Protein AF-K1SDL2-F1 (afdb_monomer)

Sequence (264 aa):
SAGLPLGISFYTFQILSYQIDVYRGEVSREYSFLKFATYVIMFPKLISGPITRYGDISDSLTERTFTVRGLEDGMKLFILGLAAKVLLADRVGILWHEVQVTGFESISTPLAWLAAIAYSMEIYFDFWGYSLMAMGLGRMMGIELPANFRRPYMARSVRDFYRRWHMTLGQWFCRYVYIPLGGSRQGELRTIFNLLVVWMLTAFWHGAGWNFFCWGGLLWICIVLERQLGRLKFVHKMKVLPHIYLWLVIPMSWMCFAITDLSQ

Radius of gyration: 20.11 Å; Cα contacts (8 Å, |Δi|>4): 318; chains: 1; bounding box: 50×47×54 Å

Mean predicted aligned error: 5.05 Å

pLDDT: mean 90.92, std 8.91, range [40.0, 98.31]

Secondary structure (DSSP, 8-state):
--PPPTTHHHHHHHHHHHHHHHHTTSSPPP--HHHHHHHHT-TTTTTTS----HHHHHHHHHS----HHHHHHHHHHHHHHHHIIIIIIHHHHHHHHHHHHH-GGGS-HHHHHHHHHHHHHHHHHHHHHHHHHHHHHHHHTT--PPPS-S-GGG-SSHHHHHHHSSHHHHHHHIIIIITTTTTTSS-HHHHHHHHHHHHHHHHHHH-SSHHHHHHHHHHHHHHHHHHHHHTSTTGGG-SSHHHHHHHHHHHHHHHHHH---TT-

Structure (mmCIF, N/CA/C/O backbone):
data_AF-K1SDL2-F1
#
_entry.id   AF-K1SDL2-F1
#
loop_
_atom_site.group_PDB
_atom_site.id
_atom_site.type_symbol
_atom_site.label_atom_id
_atom_site.label_alt_id
_atom_site.label_comp_id
_atom_site.label_asym_id
_atom_site.label_entity_id
_atom_site.label_seq_id
_atom_site.pdbx_PDB_ins_code
_atom_site.Cartn_x
_atom_site.Cartn_y
_atom_site.Cartn_z
_atom_site.occupancy
_atom_site.B_iso_or_equiv
_atom_site.auth_seq_id
_atom_site.auth_comp_id
_atom_site.auth_asym_id
_atom_site.auth_atom_id
_atom_site.pdbx_PDB_model_num
ATOM 1 N N . SER A 1 1 ? 21.313 -12.790 14.221 1.00 40.00 1 SER A N 1
ATOM 2 C CA . SER A 1 1 ? 20.561 -11.554 14.516 1.00 40.00 1 SER A CA 1
ATOM 3 C C . SER A 1 1 ? 19.174 -11.955 14.985 1.00 40.00 1 SER A C 1
ATOM 5 O O . SER A 1 1 ? 18.553 -12.784 14.332 1.00 40.00 1 SER A O 1
ATOM 7 N N . ALA A 1 2 ? 18.710 -11.465 16.138 1.00 48.06 2 ALA A N 1
ATOM 8 C CA . ALA A 1 2 ? 17.325 -11.686 16.553 1.00 48.06 2 ALA A CA 1
ATOM 9 C C . ALA A 1 2 ? 16.417 -11.038 15.496 1.00 48.06 2 ALA A C 1
ATOM 11 O O . ALA A 1 2 ? 16.490 -9.828 15.288 1.00 48.06 2 ALA A O 1
ATOM 12 N N . GLY A 1 3 ? 15.671 -11.854 14.750 1.00 59.97 3 GLY A N 1
ATOM 13 C CA . GLY A 1 3 ? 14.769 -11.365 13.712 1.00 59.97 3 GLY A CA 1
ATOM 14 C C . GLY A 1 3 ? 13.742 -10.418 14.323 1.00 59.97 3 GLY A C 1
ATOM 15 O O . GLY A 1 3 ? 13.233 -10.674 15.415 1.00 59.97 3 GLY A O 1
ATOM 16 N N . LEU A 1 4 ? 13.457 -9.308 13.643 1.00 71.19 4 LEU A N 1
ATOM 17 C CA . LEU A 1 4 ? 12.362 -8.433 14.050 1.00 71.19 4 LEU A CA 1
ATOM 18 C C . LEU A 1 4 ? 11.041 -9.226 14.039 1.00 71.19 4 LEU A C 1
ATOM 20 O O . LEU A 1 4 ? 10.876 -10.104 13.186 1.00 71.19 4 LEU A O 1
ATOM 24 N N . PRO A 1 5 ? 10.092 -8.930 14.948 1.00 72.62 5 PRO A N 1
ATOM 25 C CA . PRO A 1 5 ? 8.809 -9.615 14.977 1.00 72.62 5 PRO A CA 1
ATOM 26 C C . PRO A 1 5 ? 8.102 -9.503 13.628 1.00 72.62 5 PRO A C 1
ATOM 28 O O . PRO A 1 5 ? 7.990 -8.417 13.050 1.00 72.62 5 PRO A O 1
ATOM 31 N N . LEU A 1 6 ? 7.604 -10.633 13.136 1.00 73.19 6 LEU A N 1
ATOM 32 C CA . LEU A 1 6 ? 6.813 -10.682 11.916 1.00 73.19 6 LEU A CA 1
ATOM 33 C C . LEU A 1 6 ? 5.633 -9.696 12.027 1.00 73.19 6 LEU A C 1
ATOM 35 O O . LEU A 1 6 ? 4.924 -9.678 13.032 1.00 73.19 6 LEU A O 1
ATOM 39 N N . GLY A 1 7 ? 5.435 -8.854 11.012 1.00 77.88 7 GLY A N 1
ATOM 40 C CA . GLY A 1 7 ? 4.359 -7.856 11.011 1.00 77.88 7 GLY A CA 1
ATOM 41 C C . GLY A 1 7 ? 4.654 -6.553 11.771 1.00 77.88 7 GLY A C 1
ATOM 42 O O . GLY A 1 7 ? 3.775 -5.691 11.805 1.00 77.88 7 GLY A O 1
ATOM 43 N N . ILE A 1 8 ? 5.871 -6.346 12.311 1.00 84.69 8 ILE A N 1
ATOM 44 C CA . ILE A 1 8 ? 6.253 -5.108 13.037 1.00 84.69 8 ILE A CA 1
ATOM 45 C C . ILE A 1 8 ? 5.921 -3.826 12.309 1.00 84.69 8 ILE A C 1
ATOM 47 O O . ILE A 1 8 ? 5.398 -2.868 12.879 1.00 84.69 8 ILE A O 1
ATOM 51 N N . SER A 1 9 ? 6.151 -3.858 11.015 1.00 85.25 9 SER A N 1
ATOM 52 C CA . SER A 1 9 ? 5.838 -2.789 10.101 1.00 85.25 9 SER A CA 1
ATOM 53 C C . SER A 1 9 ? 4.338 -2.426 10.107 1.00 85.25 9 SER A C 1
ATOM 55 O O . SER A 1 9 ? 3.969 -1.265 10.301 1.00 85.25 9 SER A O 1
ATOM 57 N N . PHE A 1 10 ? 3.452 -3.421 9.998 1.00 86.06 10 PHE A N 1
ATOM 58 C CA . PHE A 1 10 ? 2.007 -3.214 9.887 1.00 86.06 10 PHE A CA 1
ATOM 59 C C . PHE A 1 10 ? 1.367 -2.785 11.204 1.00 86.06 10 PHE A C 1
ATOM 61 O O . PHE A 1 10 ? 0.543 -1.865 11.216 1.00 86.06 10 PHE A O 1
ATOM 68 N N . TYR A 1 11 ? 1.733 -3.417 12.322 1.00 88.19 11 TYR A N 1
ATOM 69 C CA . TYR A 1 11 ? 1.156 -3.032 13.607 1.00 88.19 11 TYR A CA 1
ATOM 70 C C . TYR A 1 11 ? 1.678 -1.675 14.100 1.00 88.19 11 TYR A C 1
ATOM 72 O O . TYR A 1 11 ? 0.946 -0.960 14.782 1.00 88.19 11 TYR A O 1
ATOM 80 N N . THR A 1 12 ? 2.878 -1.248 13.683 1.00 92.19 12 THR A N 1
ATOM 81 C CA . THR A 1 12 ? 3.381 0.109 13.967 1.00 92.19 12 THR A CA 1
ATOM 82 C C . THR A 1 12 ? 2.472 1.175 13.353 1.00 92.19 12 THR A C 1
ATOM 84 O O . THR A 1 12 ? 2.081 2.116 14.044 1.00 92.19 12 THR A O 1
ATOM 87 N N . PHE A 1 13 ? 2.035 1.007 12.099 1.00 93.31 13 PHE A N 1
ATOM 88 C CA . PHE A 1 13 ? 1.066 1.923 11.486 1.00 93.31 13 PHE A CA 1
ATOM 89 C C . PHE A 1 13 ? -0.279 1.956 12.216 1.00 93.31 13 PHE A C 1
ATOM 91 O O . PHE A 1 13 ? -0.894 3.021 12.332 1.00 93.31 13 PHE A O 1
ATOM 98 N N . GLN A 1 14 ? -0.743 0.813 12.720 1.00 93.00 14 GLN A N 1
ATOM 99 C CA . GLN A 1 14 ? -2.001 0.709 13.463 1.00 93.00 14 GLN A CA 1
ATOM 100 C C . GLN A 1 14 ? -1.929 1.398 14.829 1.00 93.00 14 GLN A C 1
ATOM 102 O O . GLN A 1 14 ? -2.879 2.071 15.226 1.00 93.00 14 GLN A O 1
ATOM 107 N N . ILE A 1 15 ? -0.798 1.267 15.525 1.00 94.31 15 ILE A N 1
ATOM 108 C CA . ILE A 1 15 ? -0.557 1.934 16.807 1.00 94.31 15 ILE A CA 1
ATOM 109 C C . ILE A 1 15 ? -0.414 3.444 16.593 1.00 94.31 15 ILE A C 1
ATOM 111 O O . ILE A 1 15 ? -1.068 4.220 17.284 1.00 94.31 15 ILE A O 1
ATOM 115 N N . LEU A 1 16 ? 0.381 3.877 15.607 1.00 95.56 16 LEU A N 1
ATOM 116 C CA . LEU A 1 16 ? 0.548 5.299 15.291 1.00 95.56 16 LEU A CA 1
ATOM 117 C C . LEU A 1 16 ? -0.773 5.953 14.877 1.00 95.56 16 LEU A C 1
ATOM 119 O O . LEU A 1 16 ? -1.098 7.025 15.381 1.00 95.56 16 LEU A O 1
ATOM 123 N N . SER A 1 17 ? -1.544 5.307 13.996 1.00 95.00 17 SER A N 1
ATOM 124 C CA . SER A 1 17 ? -2.862 5.817 13.589 1.00 95.00 17 SER A CA 1
ATOM 125 C C . SER A 1 17 ? -3.797 5.970 14.782 1.00 95.00 17 SER A C 1
ATOM 127 O O . SER A 1 17 ? -4.356 7.046 14.954 1.00 95.00 17 SER A O 1
ATOM 129 N N . TYR A 1 18 ? -3.894 4.960 15.651 1.00 95.94 18 TYR A N 1
ATOM 130 C CA . TYR A 1 18 ? -4.702 5.045 16.867 1.00 95.94 18 TYR A CA 1
ATOM 131 C C . TYR A 1 18 ? -4.276 6.210 17.773 1.00 95.94 18 TYR A C 1
ATOM 133 O O . TYR A 1 18 ? -5.116 7.016 18.164 1.00 95.94 18 TYR A O 1
ATOM 141 N N . GLN A 1 19 ? -2.977 6.353 18.057 1.00 96.31 19 GLN A N 1
ATOM 142 C CA . GLN A 1 19 ? -2.478 7.433 18.917 1.00 96.31 19 GLN A CA 1
ATOM 143 C C . GLN A 1 19 ? -2.770 8.820 18.331 1.00 96.31 19 GLN A C 1
ATOM 145 O O . GLN A 1 19 ? -3.165 9.729 19.062 1.00 96.31 19 GLN A O 1
ATOM 150 N N . ILE A 1 20 ? -2.601 8.986 17.015 1.00 96.62 20 ILE A N 1
ATOM 151 C CA . ILE A 1 20 ? -2.885 10.251 16.330 1.00 96.62 20 ILE A CA 1
ATOM 152 C C . ILE A 1 20 ? -4.393 10.533 16.304 1.00 96.62 20 ILE A C 1
ATOM 154 O O . ILE A 1 20 ? -4.792 11.668 16.561 1.00 96.62 20 ILE A O 1
ATOM 158 N N . ASP A 1 21 ? -5.226 9.531 16.018 1.00 96.62 21 ASP A N 1
ATOM 159 C CA . ASP A 1 21 ? -6.685 9.681 15.956 1.00 96.62 21 ASP A CA 1
ATOM 160 C C . ASP A 1 21 ? -7.264 10.035 17.339 1.00 96.62 21 ASP A C 1
ATOM 162 O O . ASP A 1 21 ? -8.112 10.923 17.438 1.00 96.62 21 ASP A O 1
ATOM 166 N N . VAL A 1 22 ? -6.751 9.424 18.418 1.00 96.56 22 VAL A N 1
ATOM 167 C CA . VAL A 1 22 ? -7.107 9.779 19.805 1.00 96.56 22 VAL A CA 1
ATOM 168 C C . VAL A 1 22 ? -6.651 11.197 20.145 1.00 96.56 22 VAL A C 1
ATOM 170 O O . VAL A 1 22 ? -7.430 11.974 20.694 1.00 96.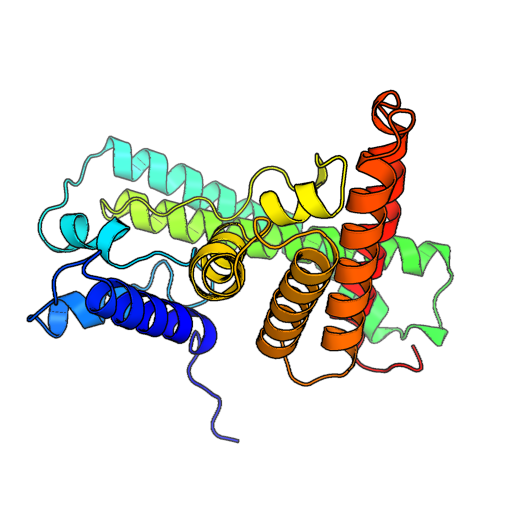56 22 VAL A O 1
ATOM 173 N N . TYR A 1 23 ? -5.420 11.575 19.782 1.00 96.56 23 TYR A N 1
ATOM 174 C CA . TYR A 1 23 ? -4.911 12.936 19.996 1.00 96.56 23 TYR A CA 1
ATOM 175 C C . TYR A 1 23 ? -5.752 13.999 19.268 1.00 96.56 23 TYR A C 1
ATOM 177 O O . TYR A 1 23 ? -5.970 15.086 19.797 1.00 96.56 23 TYR A O 1
ATOM 185 N N . ARG A 1 24 ? -6.255 13.684 18.068 1.00 96.12 24 ARG A N 1
ATOM 186 C CA . ARG A 1 24 ? -7.135 14.564 17.281 1.00 96.12 24 ARG A CA 1
ATOM 187 C C . ARG A 1 24 ? -8.598 14.547 17.733 1.00 96.12 24 ARG A C 1
ATOM 189 O O . ARG A 1 24 ? -9.387 15.318 17.194 1.00 96.12 24 ARG A O 1
ATOM 196 N N . GLY A 1 25 ? -8.968 13.682 18.680 1.00 94.50 25 GLY A N 1
ATOM 197 C CA . GLY A 1 25 ? -10.353 13.506 19.122 1.00 94.50 25 GLY A CA 1
ATOM 198 C C . GLY A 1 25 ? -11.266 12.854 18.078 1.00 94.50 25 GLY A C 1
ATOM 199 O O . GLY A 1 25 ? -12.483 12.953 18.188 1.00 94.50 25 GLY A O 1
ATOM 200 N N . GLU A 1 26 ? -10.703 12.199 17.059 1.00 94.12 26 GLU A N 1
ATOM 201 C CA . GLU A 1 26 ? -11.472 11.496 16.022 1.00 94.12 26 GLU A CA 1
ATOM 202 C C . GLU A 1 26 ? -11.994 10.141 16.515 1.00 94.12 26 GLU A C 1
ATOM 204 O O . GLU A 1 26 ? -12.974 9.618 15.989 1.00 94.12 26 GLU A O 1
ATOM 209 N N . VAL A 1 27 ? -11.320 9.569 17.513 1.00 93.50 27 VAL A N 1
ATOM 210 C CA . VAL A 1 27 ? -11.627 8.276 18.122 1.00 93.50 27 VAL A CA 1
ATOM 211 C C . VAL A 1 27 ? -11.486 8.409 19.636 1.00 93.50 27 VAL A C 1
ATOM 213 O O . VAL A 1 27 ? -10.532 9.012 20.131 1.00 93.50 27 VAL A O 1
ATOM 216 N N . SER A 1 28 ? -12.427 7.843 20.391 1.00 92.62 28 SER A N 1
ATOM 217 C CA . SER A 1 28 ? -12.336 7.795 21.852 1.00 92.62 28 SER A CA 1
ATOM 218 C C . SER A 1 28 ? -11.237 6.835 22.308 1.00 92.62 28 SER A C 1
ATOM 220 O O . SER A 1 28 ? -11.003 5.793 21.697 1.00 92.62 28 SER A O 1
ATOM 222 N N . ARG A 1 29 ? -10.574 7.164 23.420 1.00 93.62 29 ARG A N 1
ATOM 223 C CA . ARG A 1 29 ? -9.567 6.290 24.027 1.00 93.62 29 ARG A CA 1
ATOM 224 C C . ARG A 1 29 ? -10.188 4.942 24.412 1.00 93.62 29 ARG A C 1
ATOM 226 O O . ARG A 1 29 ? -11.149 4.900 25.174 1.00 93.62 29 ARG A O 1
ATOM 233 N N . GLU A 1 30 ? -9.576 3.854 23.958 1.00 94.31 30 GLU A N 1
ATOM 234 C CA . GLU A 1 30 ? -9.848 2.504 24.442 1.00 94.31 30 GLU A CA 1
ATOM 235 C C . GLU A 1 30 ? -9.175 2.282 25.804 1.00 94.31 30 GLU A C 1
ATOM 237 O O . GLU A 1 30 ? -7.980 2.545 25.984 1.00 94.31 30 GLU A O 1
ATOM 242 N N . TYR A 1 31 ? -9.953 1.789 26.766 1.00 92.31 31 TYR A N 1
ATOM 243 C CA . TYR A 1 31 ? -9.491 1.506 28.128 1.00 92.31 31 TYR A CA 1
ATOM 244 C C . TYR A 1 31 ? -9.187 0.018 28.336 1.00 92.31 31 TYR A C 1
ATOM 246 O O . TYR A 1 31 ? -8.409 -0.334 29.223 1.00 92.31 31 TYR A O 1
ATOM 254 N N . SER A 1 32 ? -9.759 -0.864 27.512 1.00 94.12 32 SER A N 1
ATOM 255 C CA . SER A 1 32 ? -9.489 -2.296 27.551 1.00 94.12 32 SER A CA 1
ATOM 256 C C . SER A 1 32 ? -8.218 -2.637 26.779 1.00 94.12 32 SER A C 1
ATOM 258 O O . SER A 1 32 ? -8.189 -2.628 25.546 1.00 94.12 32 SER A O 1
ATOM 260 N N . PHE A 1 33 ? -7.178 -3.040 27.514 1.00 93.00 33 PHE A N 1
ATOM 261 C CA . PHE A 1 33 ? -5.960 -3.580 26.909 1.00 93.00 33 PHE A CA 1
ATOM 262 C C . PHE A 1 33 ? -6.262 -4.764 25.984 1.00 93.00 33 PHE A C 1
ATOM 264 O O . PHE A 1 33 ? -5.675 -4.859 24.913 1.00 93.00 33 PHE A O 1
ATOM 271 N N . LEU A 1 34 ? -7.207 -5.637 26.351 1.00 93.25 34 LEU A N 1
ATOM 272 C CA . LEU A 1 34 ? -7.549 -6.812 25.550 1.00 93.25 34 LEU A CA 1
ATOM 273 C C . LEU A 1 34 ? -8.173 -6.430 24.201 1.00 93.25 34 LEU A C 1
ATOM 275 O O . LEU A 1 34 ? -7.798 -7.008 23.181 1.00 93.25 34 LEU A O 1
ATOM 279 N N . LYS A 1 35 ? -9.086 -5.449 24.167 1.00 91.88 35 LYS A N 1
ATOM 280 C CA . LYS A 1 35 ? -9.667 -4.962 22.903 1.00 91.88 35 LYS A CA 1
ATOM 281 C C . LYS A 1 35 ? -8.602 -4.320 22.022 1.00 91.88 35 LYS A C 1
ATOM 283 O O . LYS A 1 35 ? -8.508 -4.643 20.838 1.00 91.88 35 LYS A O 1
ATOM 288 N N . PHE A 1 36 ? -7.758 -3.477 22.615 1.00 92.94 36 PHE A N 1
ATOM 289 C CA . PHE A 1 36 ? -6.660 -2.841 21.898 1.00 92.94 36 PHE A CA 1
ATOM 290 C C . PHE A 1 36 ? -5.658 -3.869 21.353 1.00 92.94 36 PHE A C 1
ATOM 292 O O . PHE A 1 36 ? -5.328 -3.838 20.171 1.00 92.94 36 PHE A O 1
ATOM 299 N N . ALA A 1 37 ? -5.231 -4.831 22.173 1.00 92.38 37 ALA A N 1
ATOM 300 C CA . ALA A 1 37 ? -4.364 -5.918 21.739 1.00 92.38 37 ALA A CA 1
ATOM 301 C C . ALA A 1 37 ? -5.023 -6.706 20.600 1.00 92.38 37 ALA A C 1
ATOM 303 O O . ALA A 1 37 ? -4.407 -6.871 19.554 1.00 92.38 37 ALA A O 1
ATOM 304 N N . THR A 1 38 ? -6.296 -7.091 20.737 1.00 91.88 38 THR A N 1
ATOM 305 C CA . THR A 1 38 ? -7.041 -7.800 19.682 1.00 91.88 38 THR A CA 1
ATOM 306 C C . THR A 1 38 ? -7.035 -7.025 18.366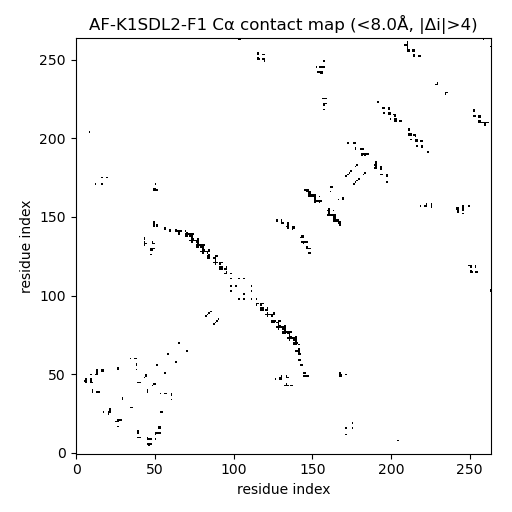 1.00 91.88 38 THR A C 1
ATOM 308 O O . THR A 1 38 ? -6.793 -7.620 17.322 1.00 91.88 38 THR A O 1
ATOM 311 N N . TYR A 1 39 ? -7.232 -5.704 18.399 1.00 91.88 39 TYR A N 1
ATOM 312 C CA . TYR A 1 39 ? -7.124 -4.851 17.214 1.00 91.88 39 TYR A CA 1
ATOM 313 C C . TYR A 1 39 ? -5.735 -4.917 16.563 1.00 91.88 39 TYR A C 1
ATOM 315 O O . TYR A 1 39 ? -5.650 -5.093 15.344 1.00 91.88 39 TYR A O 1
ATOM 323 N N . VAL A 1 40 ? -4.673 -4.769 17.362 1.00 90.69 40 VAL A N 1
ATOM 324 C CA . VAL A 1 40 ? -3.280 -4.696 16.895 1.00 90.69 40 VAL A CA 1
ATOM 325 C C . VAL A 1 40 ? -2.801 -6.044 16.350 1.00 90.69 40 VAL A C 1
ATOM 327 O O . VAL A 1 40 ? -2.194 -6.093 15.280 1.00 90.69 40 VAL A O 1
ATOM 330 N N . ILE A 1 41 ? -3.097 -7.138 17.058 1.00 89.44 41 ILE A N 1
ATOM 331 C CA . ILE A 1 41 ? -2.599 -8.488 16.752 1.00 89.44 41 ILE A CA 1
ATOM 332 C C . ILE A 1 41 ? -3.625 -9.396 16.062 1.00 89.44 41 ILE A C 1
ATOM 334 O O . ILE A 1 41 ? -3.485 -10.617 16.064 1.00 89.44 41 ILE A O 1
ATOM 338 N N . MET A 1 42 ? -4.658 -8.818 15.446 1.00 89.12 42 MET A N 1
ATOM 339 C CA . MET A 1 42 ? -5.693 -9.563 14.727 1.00 89.12 42 MET A CA 1
ATOM 340 C C . MET A 1 42 ? -5.081 -10.422 13.605 1.00 89.12 42 MET A C 1
ATOM 342 O O . MET A 1 42 ? -4.676 -9.900 12.561 1.00 89.12 42 MET A O 1
ATOM 346 N N . PHE A 1 43 ? -5.048 -11.746 13.807 1.00 87.12 43 PHE A N 1
ATOM 347 C CA . PHE A 1 43 ? -4.312 -12.680 12.946 1.00 87.12 43 PHE A CA 1
ATOM 348 C C . PHE A 1 43 ? -4.665 -12.604 11.447 1.00 87.12 43 PHE A C 1
ATOM 350 O O . PHE A 1 43 ? -3.727 -12.696 10.655 1.00 87.12 43 PHE A O 1
ATOM 357 N N . PRO A 1 44 ? -5.927 -12.350 11.011 1.00 85.25 44 PRO A N 1
ATOM 358 C CA . PRO A 1 44 ? -6.237 -12.182 9.594 1.00 85.25 44 PRO A CA 1
ATOM 359 C C . PRO A 1 44 ? -5.408 -11.099 8.903 1.00 85.25 44 PRO A C 1
ATOM 361 O O . PRO A 1 44 ? -5.156 -11.211 7.709 1.00 85.25 44 PRO A O 1
ATOM 364 N N . LYS A 1 45 ? -4.986 -10.050 9.629 1.00 84.38 45 LYS A N 1
ATOM 365 C CA . LYS A 1 45 ? -4.273 -8.901 9.049 1.00 84.38 45 LYS A CA 1
ATOM 366 C C . LYS A 1 45 ? -2.842 -8.690 9.541 1.00 84.38 45 LYS A C 1
ATOM 368 O O . LYS A 1 45 ? -2.164 -7.819 9.005 1.00 84.38 45 LYS A O 1
ATOM 373 N N . LEU A 1 46 ? -2.382 -9.456 10.530 1.00 80.50 46 LEU A N 1
ATOM 374 C CA . LEU A 1 46 ? -1.138 -9.183 11.259 1.00 80.50 46 LEU A CA 1
ATOM 375 C C . LEU A 1 46 ? 0.109 -9.119 10.358 1.00 80.50 46 LEU A C 1
ATOM 377 O O . LEU A 1 46 ? 0.955 -8.251 10.545 1.00 80.50 46 LEU A O 1
ATOM 381 N N . ILE A 1 47 ? 0.225 -10.036 9.396 1.00 75.75 47 ILE A N 1
ATOM 382 C CA . ILE A 1 47 ? 1.461 -10.216 8.618 1.00 75.75 47 ILE A CA 1
ATOM 383 C C . ILE A 1 47 ? 1.480 -9.306 7.389 1.00 75.75 47 ILE A C 1
ATOM 385 O O . ILE A 1 4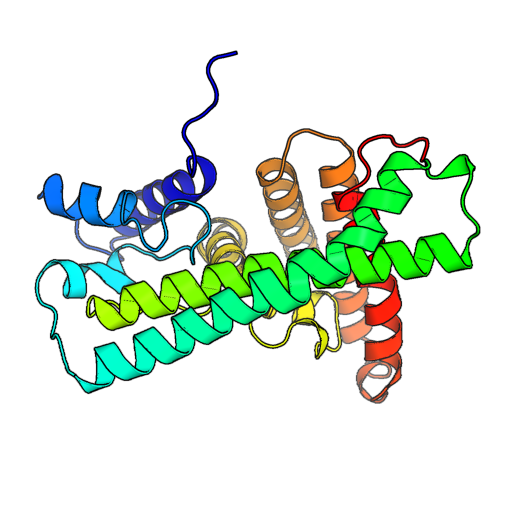7 ? 2.468 -8.622 7.127 1.00 75.75 47 ILE A O 1
ATOM 389 N N . SER A 1 48 ? 0.400 -9.324 6.606 1.00 73.62 48 SER A N 1
ATOM 390 C CA . SER A 1 48 ? 0.315 -8.628 5.311 1.00 73.62 48 SER A CA 1
ATOM 391 C C . SER A 1 48 ? -1.128 -8.297 4.920 1.00 73.62 48 SER A C 1
ATOM 393 O O . SER A 1 48 ? -1.477 -8.275 3.741 1.00 73.62 48 SER A O 1
ATOM 395 N N . GLY A 1 49 ? -2.007 -8.086 5.903 1.00 83.25 49 GLY A N 1
ATOM 396 C CA . GLY A 1 49 ? -3.385 -7.699 5.618 1.00 83.25 49 GLY A CA 1
ATOM 397 C C . GLY A 1 49 ? -3.563 -6.195 5.406 1.00 83.25 49 GLY A C 1
ATOM 398 O O . GLY A 1 49 ? -2.621 -5.409 5.539 1.00 83.25 49 GLY A O 1
ATOM 399 N N . PRO A 1 50 ? -4.798 -5.770 5.100 1.00 89.00 50 PRO A N 1
ATOM 400 C CA . PRO A 1 50 ? -5.132 -4.359 4.965 1.00 89.00 50 PRO A CA 1
ATOM 401 C C . PRO A 1 50 ? -4.828 -3.575 6.253 1.00 89.00 50 PRO A C 1
ATOM 403 O O . PRO A 1 50 ? -5.173 -4.006 7.355 1.00 89.00 50 PRO A O 1
ATOM 406 N N . ILE A 1 51 ? -4.216 -2.396 6.112 1.00 92.00 51 ILE A N 1
ATOM 407 C CA . ILE A 1 51 ? -3.982 -1.475 7.234 1.00 92.00 51 ILE A CA 1
ATOM 408 C C . ILE A 1 51 ? -5.312 -0.805 7.574 1.00 92.00 51 ILE A C 1
ATOM 410 O O . ILE A 1 51 ? -5.845 -0.006 6.809 1.00 92.00 51 ILE A O 1
ATOM 414 N N . THR A 1 52 ? -5.855 -1.139 8.731 1.00 92.06 52 THR A N 1
ATOM 415 C CA . THR A 1 52 ? -7.148 -0.637 9.206 1.00 92.06 52 THR A CA 1
ATOM 416 C C . THR A 1 52 ? -6.956 0.357 10.337 1.00 92.06 52 THR A C 1
ATOM 418 O O . THR A 1 52 ? -6.016 0.187 11.113 1.00 92.06 52 THR A O 1
ATOM 421 N N . ARG A 1 53 ? -7.870 1.315 10.495 1.00 92.62 53 ARG A N 1
ATOM 422 C CA . ARG A 1 53 ? -7.886 2.195 11.670 1.00 92.62 53 ARG A CA 1
ATOM 423 C C . ARG A 1 53 ? -8.704 1.577 12.795 1.00 92.62 53 ARG A C 1
ATOM 425 O O . ARG A 1 53 ? -9.556 0.724 12.551 1.00 92.62 53 ARG A O 1
ATOM 432 N N . TYR A 1 54 ? -8.468 2.043 14.018 1.00 92.81 54 TYR A N 1
ATOM 433 C CA . TYR A 1 54 ? -9.189 1.552 15.189 1.00 92.81 54 TYR A CA 1
ATOM 434 C C . TYR A 1 54 ? -10.691 1.817 15.084 1.00 92.81 54 TYR A C 1
ATOM 436 O O . TYR A 1 54 ? -11.476 0.888 15.227 1.00 92.81 54 TYR A O 1
ATOM 444 N N . GLY A 1 55 ? -11.080 3.049 14.741 1.00 88.88 55 GLY A N 1
ATOM 445 C CA . GLY A 1 55 ? -12.491 3.431 14.624 1.00 88.88 55 GLY A CA 1
ATOM 446 C C . GLY A 1 55 ? -13.264 2.701 13.520 1.00 88.88 55 GLY A C 1
ATOM 447 O O . GLY A 1 55 ? -14.483 2.690 13.555 1.00 88.88 55 GLY A O 1
ATOM 448 N N . ASP A 1 56 ? -12.578 2.066 12.561 1.00 89.19 56 ASP A N 1
ATOM 449 C CA . ASP A 1 56 ? -13.239 1.271 11.518 1.00 89.19 56 ASP A CA 1
ATOM 450 C C . ASP A 1 56 ? -13.582 -0.157 12.006 1.00 89.19 56 ASP A C 1
ATOM 452 O O . ASP A 1 56 ? -14.377 -0.843 11.372 1.00 89.19 56 ASP A O 1
ATOM 456 N N . ILE A 1 57 ? -12.967 -0.634 13.102 1.00 90.31 57 ILE A N 1
ATOM 457 C CA . ILE A 1 57 ? -13.121 -2.014 13.610 1.00 90.31 57 ILE A CA 1
ATOM 458 C C . ILE A 1 57 ? -13.622 -2.061 15.065 1.00 90.31 57 ILE A C 1
ATOM 460 O O . ILE A 1 57 ? -14.122 -3.098 15.498 1.00 90.31 57 ILE A O 1
ATOM 464 N N . SER A 1 58 ? -13.503 -0.975 15.835 1.00 90.69 58 SER A N 1
ATOM 465 C CA . SER A 1 58 ? -13.804 -0.930 17.278 1.00 90.69 58 SER A CA 1
ATOM 466 C C . SER A 1 58 ? -15.179 -1.490 17.631 1.00 90.69 58 SER A C 1
ATOM 468 O O . SER A 1 58 ? -15.319 -2.229 18.611 1.00 90.69 58 SER A O 1
ATOM 470 N N . ASP A 1 59 ? -16.170 -1.196 16.795 1.00 88.81 59 ASP A N 1
ATOM 471 C CA . ASP A 1 59 ? -17.544 -1.642 16.995 1.00 88.81 59 ASP A CA 1
ATOM 472 C C . ASP A 1 59 ? -17.629 -3.161 16.825 1.00 88.81 59 ASP A C 1
ATOM 474 O O . ASP A 1 59 ? -18.104 -3.847 17.726 1.00 88.81 59 ASP A O 1
ATOM 478 N N . SER A 1 60 ? -17.019 -3.711 15.766 1.00 89.38 60 SER A N 1
ATOM 479 C CA . SER A 1 60 ? -16.943 -5.160 15.514 1.00 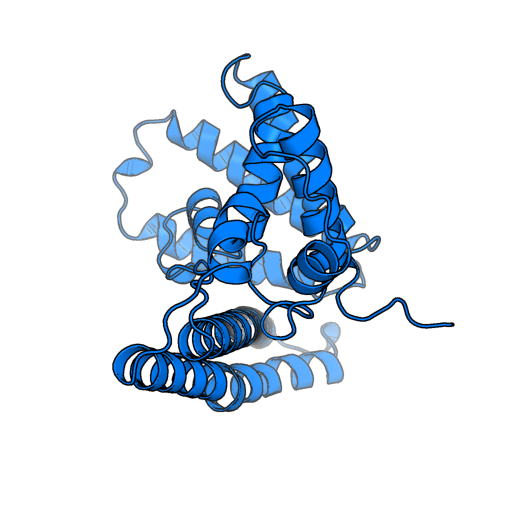89.38 60 SER A CA 1
ATOM 480 C C . SER A 1 60 ? -16.134 -5.936 16.566 1.00 89.38 60 SER A C 1
ATOM 482 O O . SER A 1 60 ? -16.290 -7.153 16.705 1.00 89.38 60 SER A O 1
ATOM 484 N N . LEU A 1 61 ? -15.258 -5.269 17.326 1.00 88.06 61 LEU A N 1
ATOM 485 C CA . LEU A 1 61 ? -14.562 -5.890 18.464 1.00 88.06 61 LEU A CA 1
ATOM 486 C C . LEU A 1 61 ? -15.463 -6.033 19.689 1.00 88.06 61 LEU A C 1
ATOM 488 O O . LEU A 1 61 ? -15.203 -6.897 20.527 1.00 88.06 61 LEU A O 1
ATOM 492 N N . THR A 1 62 ? -16.495 -5.196 19.799 1.00 87.12 62 THR A N 1
ATOM 493 C CA . THR A 1 62 ? -17.440 -5.212 20.918 1.00 87.12 62 THR A CA 1
ATOM 494 C C . THR A 1 62 ? -18.670 -6.040 20.568 1.00 87.12 62 THR A C 1
ATOM 496 O O . THR A 1 62 ? -18.983 -6.995 21.274 1.00 87.12 62 THR A O 1
ATOM 499 N N . GLU A 1 63 ? -19.311 -5.730 19.445 1.00 87.75 63 GLU A N 1
ATOM 500 C CA . GLU A 1 63 ? -20.507 -6.401 18.953 1.00 87.75 63 GLU A CA 1
ATOM 501 C C . GLU A 1 63 ? -20.308 -6.783 17.487 1.00 87.75 63 GLU A C 1
ATOM 503 O O . GLU A 1 63 ? -20.057 -5.942 16.626 1.00 87.75 63 GLU A O 1
ATOM 508 N N . ARG A 1 64 ? -20.422 -8.078 17.182 1.00 88.62 64 ARG A N 1
ATOM 509 C CA . ARG A 1 64 ? -20.344 -8.578 15.807 1.00 88.62 64 ARG A CA 1
ATOM 510 C C . ARG A 1 64 ? -21.378 -9.651 15.556 1.00 88.62 64 ARG A C 1
ATOM 512 O O . ARG A 1 64 ? -21.708 -10.438 16.441 1.00 88.62 64 ARG A O 1
ATOM 519 N N . THR A 1 65 ? -21.860 -9.687 14.322 1.00 88.56 65 THR A N 1
ATOM 520 C CA . THR A 1 65 ? -22.839 -10.672 13.878 1.00 88.56 65 THR A CA 1
ATOM 521 C C . THR A 1 65 ? -22.154 -11.727 13.026 1.00 88.56 65 THR A C 1
ATOM 523 O O . THR A 1 65 ? -21.418 -11.432 12.085 1.00 88.56 65 THR A O 1
ATOM 526 N N . PHE A 1 66 ? -22.408 -12.986 13.365 1.00 92.19 66 PHE A N 1
ATOM 527 C CA . PHE A 1 66 ? -21.976 -14.122 12.569 1.00 92.19 66 PHE A CA 1
ATOM 528 C C . PHE A 1 66 ? -23.164 -14.597 11.747 1.00 92.19 66 PHE A C 1
ATOM 530 O O . PHE A 1 66 ? -24.214 -14.929 12.292 1.00 92.19 66 PHE A O 1
ATOM 537 N N . THR A 1 67 ? -23.009 -14.606 10.426 1.00 94.31 67 THR A N 1
ATOM 538 C CA . THR A 1 67 ? -24.063 -15.045 9.509 1.00 94.31 67 THR A CA 1
ATOM 539 C C . THR A 1 67 ? -23.529 -16.133 8.591 1.00 94.31 67 THR A C 1
ATOM 541 O O . THR A 1 67 ? -22.373 -16.086 8.170 1.00 94.31 67 THR A O 1
ATOM 544 N N . VAL A 1 68 ? -24.383 -17.096 8.235 1.00 95.88 68 VAL A N 1
ATOM 545 C CA . VAL A 1 68 ? -24.040 -18.157 7.268 1.00 95.88 68 VAL A CA 1
ATOM 546 C C . VAL A 1 68 ? -23.605 -17.549 5.932 1.00 95.88 68 VAL A C 1
ATOM 548 O O . VAL A 1 68 ? -22.632 -17.994 5.332 1.00 95.88 68 VAL A O 1
ATOM 551 N N . ARG A 1 69 ? -24.261 -16.461 5.512 1.00 95.31 69 ARG A N 1
ATOM 552 C CA . ARG A 1 69 ? -23.883 -15.710 4.311 1.00 95.31 69 ARG A CA 1
ATOM 553 C C . ARG A 1 69 ? -22.490 -15.085 4.424 1.00 95.31 69 ARG A C 1
ATOM 555 O O . ARG A 1 69 ? -21.722 -15.146 3.473 1.00 95.31 69 ARG A O 1
ATOM 562 N N . GLY A 1 70 ? -22.143 -14.515 5.581 1.00 95.44 70 GLY A N 1
ATOM 563 C CA . GLY A 1 70 ? -20.799 -13.992 5.843 1.00 95.44 70 GLY A CA 1
ATOM 564 C C . GLY A 1 70 ? -19.724 -15.079 5.789 1.00 95.44 70 GLY A C 1
ATOM 565 O O . GLY A 1 70 ? -18.657 -14.851 5.219 1.00 95.44 70 GLY A O 1
ATOM 566 N N . LEU A 1 71 ? -20.029 -16.275 6.301 1.00 96.88 71 LEU A N 1
ATOM 567 C CA . LEU A 1 71 ? -19.154 -17.442 6.186 1.00 96.88 71 LEU A CA 1
ATOM 568 C C . LEU A 1 71 ? -18.960 -17.852 4.716 1.00 96.88 71 LEU A C 1
ATOM 570 O O . LEU A 1 71 ? -17.826 -17.996 4.269 1.00 96.88 71 LEU A O 1
ATOM 574 N N . GLU A 1 72 ? -20.045 -17.979 3.948 1.00 97.88 72 GLU A N 1
ATOM 575 C CA . GLU A 1 72 ? -20.007 -18.341 2.525 1.00 97.88 72 GLU A CA 1
ATOM 576 C C . GLU A 1 72 ? -19.216 -17.327 1.682 1.00 97.88 72 GLU A C 1
ATOM 578 O O . GLU A 1 72 ? -18.308 -17.703 0.935 1.00 97.88 72 GLU A O 1
ATOM 583 N N . ASP A 1 73 ? -19.520 -16.035 1.824 1.00 97.00 73 ASP A N 1
ATOM 584 C CA . ASP A 1 73 ? -18.825 -14.961 1.110 1.00 97.00 73 ASP A CA 1
ATOM 585 C C . ASP A 1 73 ? -17.340 -14.901 1.506 1.00 97.00 73 ASP A C 1
ATOM 587 O O . ASP A 1 73 ? -16.466 -14.709 0.655 1.00 97.00 73 ASP A O 1
ATOM 591 N N . GLY A 1 74 ? -17.040 -15.117 2.789 1.00 97.44 74 GLY A N 1
ATOM 592 C CA . GLY A 1 74 ? -15.676 -15.172 3.298 1.00 97.44 74 GLY A CA 1
ATOM 593 C C . GLY A 1 74 ? -14.874 -16.351 2.742 1.00 97.44 74 GLY A C 1
ATOM 594 O O . GLY A 1 74 ? -13.734 -16.161 2.315 1.00 97.44 74 GLY A O 1
ATOM 595 N N . MET A 1 75 ? -15.475 -17.542 2.654 1.00 98.06 75 MET A N 1
ATOM 596 C CA . MET A 1 75 ? -14.849 -18.714 2.030 1.00 98.06 75 MET A CA 1
ATOM 597 C C . MET A 1 75 ? -14.550 -18.479 0.547 1.00 98.06 75 MET A C 1
ATOM 599 O O . MET A 1 75 ? -13.453 -18.801 0.093 1.00 98.06 75 MET A O 1
ATOM 603 N N . LYS A 1 76 ? -15.477 -17.870 -0.208 1.00 98.19 76 LYS A N 1
ATOM 604 C CA . LYS A 1 76 ? -15.253 -17.528 -1.626 1.00 98.19 76 LYS A CA 1
ATOM 605 C C . LYS A 1 76 ? -14.045 -16.607 -1.799 1.00 98.19 76 LYS A C 1
ATOM 607 O O . LYS A 1 76 ? -13.199 -16.865 -2.655 1.00 98.19 76 LYS A O 1
ATOM 612 N N . LEU A 1 77 ? -13.947 -15.556 -0.980 1.00 97.25 77 LEU A N 1
ATOM 613 C CA . LEU A 1 77 ? -12.807 -14.633 -1.000 1.00 97.25 77 LEU A CA 1
ATOM 614 C C . LEU A 1 77 ? -11.500 -15.336 -0.630 1.00 97.25 77 LEU A C 1
ATOM 616 O O . LEU A 1 77 ? -10.487 -15.126 -1.295 1.00 97.25 77 LEU A O 1
ATOM 620 N N . PHE A 1 78 ? -11.532 -16.190 0.394 1.00 97.88 78 PHE A N 1
ATOM 621 C CA . PHE A 1 78 ? -10.360 -16.939 0.829 1.00 97.88 78 PHE A CA 1
ATOM 622 C C . PHE A 1 78 ? -9.855 -17.891 -0.259 1.00 97.88 78 PHE A C 1
ATOM 624 O O . PHE A 1 78 ? -8.676 -17.852 -0.599 1.00 97.88 78 PHE A O 1
ATOM 631 N N . ILE A 1 79 ? -10.746 -18.686 -0.859 1.00 98.31 79 ILE A N 1
ATOM 632 C CA . ILE A 1 79 ? -10.409 -19.612 -1.949 1.00 98.31 79 ILE A CA 1
ATOM 633 C C . ILE A 1 79 ? -9.860 -18.850 -3.158 1.00 98.31 79 ILE A C 1
ATOM 635 O O . ILE A 1 79 ? -8.857 -19.265 -3.732 1.00 98.31 79 ILE A O 1
ATOM 639 N N . LEU A 1 80 ? -10.470 -17.718 -3.526 1.00 98.06 80 LEU A N 1
ATOM 640 C CA . LEU A 1 80 ? -9.970 -16.883 -4.618 1.00 98.06 80 LEU A CA 1
ATOM 641 C C . LEU A 1 80 ? -8.562 -16.348 -4.324 1.00 98.06 80 LEU A C 1
ATOM 643 O O . LEU A 1 80 ? -7.703 -16.375 -5.203 1.00 98.06 80 LEU A O 1
ATOM 647 N N . GLY A 1 81 ? -8.322 -15.877 -3.098 1.00 97.25 81 GLY A N 1
ATOM 648 C CA . GLY A 1 81 ? -7.010 -15.393 -2.677 1.00 97.25 81 GLY A CA 1
ATOM 649 C C . GLY A 1 81 ? -5.949 -16.492 -2.685 1.00 97.25 81 GLY A C 1
ATOM 650 O O . GLY A 1 81 ? -4.854 -16.289 -3.209 1.00 97.25 81 GLY A O 1
ATOM 651 N N . LEU A 1 82 ? -6.302 -17.677 -2.185 1.00 97.81 82 LEU A N 1
ATOM 652 C CA . LEU A 1 82 ? -5.438 -18.853 -2.195 1.00 97.81 82 LEU A CA 1
ATOM 653 C C . LEU A 1 82 ? -5.112 -19.301 -3.626 1.00 97.81 82 LEU A C 1
ATOM 655 O O . LEU A 1 82 ? -3.956 -19.580 -3.934 1.00 97.81 82 LEU A O 1
ATOM 659 N N . ALA A 1 83 ? -6.105 -19.317 -4.518 1.00 98.19 83 ALA A N 1
ATOM 660 C CA . ALA A 1 83 ? -5.906 -19.635 -5.928 1.00 98.19 83 ALA A CA 1
ATOM 661 C C . ALA A 1 83 ? -4.997 -18.607 -6.621 1.00 98.19 83 ALA A C 1
ATOM 663 O O . ALA A 1 83 ? -4.094 -18.997 -7.357 1.00 98.19 83 ALA A O 1
ATOM 664 N N . ALA A 1 84 ? -5.179 -17.307 -6.359 1.00 97.38 84 ALA A N 1
ATOM 665 C CA . ALA A 1 84 ? -4.302 -16.266 -6.895 1.00 97.38 84 ALA A CA 1
ATOM 666 C C . ALA A 1 84 ? -2.848 -16.449 -6.431 1.00 97.38 84 ALA A C 1
ATOM 668 O O . ALA A 1 84 ? -1.933 -16.349 -7.244 1.00 97.38 84 ALA A O 1
ATOM 669 N N . LYS A 1 85 ? -2.636 -16.789 -5.157 1.00 96.19 85 LYS A N 1
ATOM 670 C CA . LYS A 1 85 ? -1.304 -17.071 -4.614 1.00 96.19 85 LYS A CA 1
ATOM 671 C C . LYS A 1 85 ? -0.676 -18.319 -5.254 1.00 96.19 85 LYS A C 1
ATOM 673 O O . LYS A 1 85 ? 0.365 -18.225 -5.892 1.00 96.19 85 LYS A O 1
ATOM 678 N N . VAL A 1 86 ? -1.333 -19.471 -5.137 1.00 97.44 86 VAL A N 1
ATOM 679 C CA . VAL A 1 86 ? -0.732 -20.777 -5.469 1.00 97.44 86 VAL A CA 1
ATOM 680 C C . VAL A 1 86 ? -0.728 -21.069 -6.972 1.00 97.44 86 VAL A C 1
ATOM 682 O O . VAL A 1 86 ? 0.209 -21.675 -7.492 1.00 97.44 86 VAL A O 1
ATOM 685 N N . LEU A 1 87 ? -1.786 -20.681 -7.691 1.00 97.56 87 LEU A N 1
ATOM 686 C CA . LEU A 1 87 ? -1.923 -21.011 -9.114 1.00 97.56 87 LEU A CA 1
ATOM 687 C C . LEU A 1 87 ? -1.337 -19.936 -10.028 1.00 97.56 87 LEU A C 1
ATOM 689 O O . LEU A 1 87 ? -0.900 -20.273 -11.125 1.00 97.56 87 LEU A O 1
ATOM 693 N N . LEU A 1 88 ? -1.341 -18.666 -9.606 1.00 97.00 88 LEU A N 1
ATOM 694 C CA . LEU A 1 88 ? -0.839 -17.560 -10.425 1.00 97.00 88 LEU A CA 1
ATOM 695 C C . LEU A 1 88 ? 0.513 -17.062 -9.922 1.00 97.00 88 LEU A C 1
ATOM 697 O O . LEU A 1 88 ? 1.487 -17.166 -10.662 1.00 97.00 88 LEU A O 1
ATOM 701 N N . ALA A 1 89 ? 0.593 -16.557 -8.687 1.00 97.12 89 ALA A N 1
ATOM 702 C CA . ALA A 1 89 ? 1.814 -15.927 -8.186 1.00 97.12 89 ALA A CA 1
ATOM 703 C C . ALA A 1 89 ? 2.993 -16.908 -8.171 1.00 97.12 89 ALA A C 1
ATOM 705 O O . ALA A 1 89 ? 3.987 -16.665 -8.848 1.00 97.12 89 ALA A O 1
ATOM 706 N N . ASP A 1 90 ? 2.834 -18.061 -7.516 1.00 96.62 90 ASP A N 1
ATOM 707 C CA . ASP A 1 90 ? 3.909 -19.052 -7.380 1.00 96.62 90 ASP A CA 1
ATOM 708 C C . ASP A 1 90 ? 4.346 -19.637 -8.730 1.00 96.62 90 ASP A C 1
ATOM 710 O O . ASP A 1 90 ? 5.487 -20.056 -8.884 1.00 96.62 90 ASP A O 1
ATOM 714 N N . ARG A 1 91 ? 3.453 -19.675 -9.728 1.00 96.50 91 ARG A N 1
ATOM 715 C CA . ARG A 1 91 ? 3.775 -20.198 -11.065 1.00 96.50 91 ARG A CA 1
ATOM 716 C C . ARG A 1 91 ? 4.487 -19.176 -11.928 1.00 96.50 91 ARG A C 1
ATOM 718 O O . ARG A 1 91 ? 5.445 -19.530 -12.608 1.00 96.50 91 ARG A O 1
ATOM 725 N N . VAL A 1 92 ? 4.036 -17.927 -11.899 1.00 94.62 92 VAL A N 1
ATOM 726 C CA . VAL A 1 92 ? 4.680 -16.842 -12.644 1.00 94.62 92 VAL A CA 1
ATOM 727 C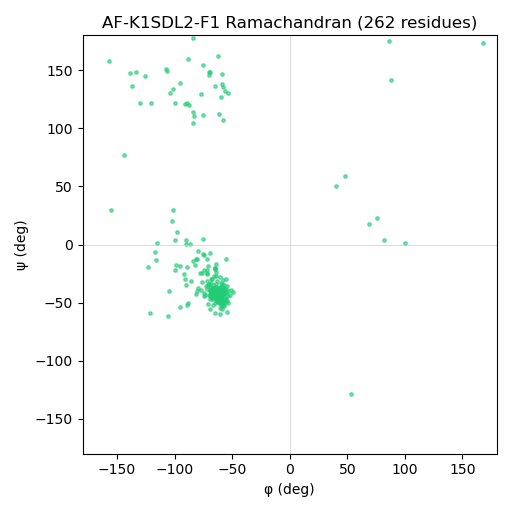 C . VAL A 1 92 ? 6.038 -16.489 -12.025 1.00 94.62 92 VAL A C 1
ATOM 729 O O . VAL A 1 92 ? 6.979 -16.207 -12.766 1.00 94.62 92 VAL A O 1
ATOM 732 N N . GLY A 1 93 ? 6.168 -16.587 -10.699 1.00 94.56 93 GLY A N 1
ATOM 733 C CA . GLY A 1 93 ? 7.412 -16.315 -9.978 1.00 94.56 93 GLY A CA 1
ATOM 734 C C . GLY A 1 93 ? 8.561 -17.272 -10.297 1.00 94.56 93 GLY A C 1
ATOM 735 O O . GLY A 1 93 ? 9.719 -16.890 -10.158 1.00 94.56 93 GLY A O 1
ATOM 736 N N . ILE A 1 94 ? 8.285 -18.477 -10.820 1.00 96.06 94 ILE A N 1
ATOM 737 C CA . ILE A 1 94 ? 9.340 -19.420 -11.238 1.00 96.06 94 ILE A CA 1
ATOM 738 C C . ILE A 1 94 ? 10.290 -18.759 -12.242 1.00 96.06 94 ILE A C 1
ATOM 740 O O . ILE A 1 94 ? 11.503 -18.806 -12.053 1.00 96.06 94 ILE A O 1
ATOM 744 N N . LEU A 1 95 ? 9.747 -18.078 -13.258 1.00 94.31 95 LEU A N 1
ATOM 745 C CA . LEU A 1 95 ? 10.568 -17.408 -14.268 1.00 94.31 95 LEU A CA 1
ATOM 746 C C . LEU A 1 95 ? 11.436 -16.303 -13.653 1.00 94.31 95 LEU A C 1
ATOM 748 O O . LEU A 1 95 ? 12.600 -16.151 -14.019 1.00 94.31 95 LEU A O 1
ATOM 752 N N . TRP A 1 96 ? 10.874 -15.525 -12.728 1.00 94.38 96 TRP A N 1
ATOM 753 C CA . TRP A 1 96 ? 11.620 -14.475 -12.043 1.00 94.38 96 TRP A CA 1
ATOM 754 C C . TRP A 1 96 ? 12.785 -15.063 -11.234 1.00 94.38 96 TRP A C 1
ATOM 756 O O . TRP A 1 96 ? 13.923 -14.615 -11.382 1.00 94.38 96 TRP A O 1
ATOM 766 N N . HIS A 1 97 ? 12.535 -16.115 -10.454 1.00 93.00 97 HIS A N 1
ATOM 767 C CA . HIS A 1 97 ? 13.567 -16.772 -9.655 1.00 93.00 97 HIS A CA 1
ATOM 768 C C . HIS A 1 97 ? 14.664 -17.427 -10.504 1.00 93.00 97 HIS A C 1
ATOM 770 O O . HIS A 1 97 ? 15.842 -17.309 -10.168 1.00 93.00 97 HIS A O 1
ATOM 776 N N . GLU A 1 98 ? 14.317 -18.075 -11.618 1.00 93.19 98 GLU A N 1
ATOM 777 C CA . GLU A 1 98 ? 15.303 -18.662 -12.538 1.00 93.19 98 GLU A CA 1
ATOM 778 C C . GLU A 1 98 ? 16.241 -17.600 -13.128 1.00 93.19 98 GLU A C 1
ATOM 780 O O . GLU A 1 98 ? 17.455 -17.809 -13.215 1.00 93.19 98 GLU A O 1
ATOM 785 N N . VAL A 1 99 ? 15.701 -16.432 -13.482 1.00 92.00 99 VAL A N 1
ATOM 786 C CA . VAL A 1 99 ? 16.493 -15.304 -13.986 1.00 92.00 99 VAL A CA 1
ATOM 787 C C . VAL A 1 99 ? 17.413 -14.737 -12.904 1.00 92.00 99 VAL A C 1
ATOM 789 O O . VAL A 1 99 ? 18.583 -14.478 -13.187 1.00 92.00 99 VAL A O 1
ATOM 792 N N . GLN A 1 100 ? 16.939 -14.619 -11.658 1.00 88.75 100 GLN A N 1
ATOM 793 C CA . GLN A 1 100 ? 17.785 -14.197 -10.535 1.00 88.75 100 GLN A CA 1
ATOM 794 C C . GLN A 1 100 ? 18.954 -15.164 -10.288 1.00 88.75 100 GLN A C 1
ATOM 796 O O . GLN A 1 100 ? 20.059 -14.714 -9.996 1.00 88.75 100 GLN A O 1
ATOM 801 N N . VAL A 1 101 ? 18.731 -16.476 -10.427 1.00 89.19 101 VAL A N 1
ATOM 802 C CA . VAL A 1 101 ? 19.784 -17.497 -10.268 1.00 89.19 101 VAL A CA 1
ATOM 803 C C . VAL A 1 101 ? 20.778 -17.478 -11.433 1.00 89.19 101 VAL A C 1
ATOM 805 O O . VAL A 1 101 ? 21.975 -17.647 -11.216 1.00 89.19 101 VAL A O 1
ATOM 808 N N . THR A 1 102 ? 20.299 -17.260 -12.660 1.00 88.69 102 THR A N 1
ATOM 809 C CA . THR A 1 102 ? 21.146 -17.202 -13.868 1.00 88.69 102 THR A CA 1
ATOM 810 C C . THR A 1 102 ? 22.051 -15.963 -13.876 1.00 88.69 102 THR A C 1
ATOM 812 O O . THR A 1 102 ? 23.155 -16.000 -14.418 1.00 88.69 102 THR A O 1
ATOM 815 N N . GLY A 1 103 ? 21.598 -14.876 -13.245 1.00 85.62 103 GLY A N 1
ATOM 816 C CA . GLY A 1 103 ? 22.295 -13.595 -13.191 1.00 85.62 103 GLY A CA 1
ATOM 817 C C . GLY A 1 103 ? 21.948 -12.689 -14.375 1.00 85.62 103 GLY A C 1
ATOM 818 O O . GLY A 1 103 ? 21.819 -13.134 -15.517 1.00 85.62 103 GLY A O 1
ATOM 819 N N . PHE A 1 104 ? 21.815 -11.389 -14.104 1.00 85.19 104 PHE A N 1
ATOM 820 C CA . PHE A 1 104 ? 21.334 -10.405 -15.081 1.00 85.19 104 PHE A CA 1
ATOM 821 C C . PHE A 1 104 ? 22.332 -10.091 -16.211 1.00 85.19 104 PHE A C 1
ATOM 823 O O . PHE A 1 104 ? 21.924 -9.631 -17.272 1.00 85.19 104 PHE A O 1
ATOM 830 N N . GLU A 1 105 ? 23.622 -10.393 -16.040 1.00 83.62 105 GLU A N 1
ATOM 831 C CA . GLU A 1 105 ? 24.635 -10.207 -17.095 1.00 83.62 105 GLU A CA 1
ATOM 832 C C . GLU A 1 105 ? 24.542 -11.264 -18.208 1.00 83.62 105 GLU A C 1
ATOM 834 O O . GLU A 1 105 ? 24.987 -11.035 -19.332 1.00 83.62 105 GLU A O 1
ATOM 839 N N . SER A 1 106 ? 23.941 -12.420 -17.909 1.00 85.94 106 SER A N 1
ATOM 840 C CA . SER A 1 106 ? 23.895 -13.582 -18.808 1.00 85.94 106 SER A CA 1
ATOM 841 C C . SER A 1 106 ? 22.574 -13.711 -19.574 1.00 85.94 106 SER A C 1
ATOM 843 O O . SER A 1 106 ? 22.370 -14.690 -20.295 1.00 85.94 106 SER A O 1
ATOM 845 N N . ILE A 1 107 ? 21.656 -12.751 -19.426 1.00 90.44 107 ILE A N 1
ATOM 846 C CA . ILE A 1 107 ? 20.328 -12.794 -20.050 1.00 90.44 107 ILE A CA 1
ATOM 847 C C . ILE A 1 107 ? 20.211 -11.816 -21.218 1.00 90.44 107 ILE A C 1
ATOM 849 O O . ILE A 1 107 ? 20.795 -10.737 -21.245 1.00 90.44 107 ILE A O 1
ATOM 853 N N . SER A 1 108 ? 19.390 -12.181 -22.200 1.00 93.81 108 SER A N 1
ATOM 854 C CA . SER A 1 108 ? 19.050 -11.284 -23.305 1.00 93.81 108 SER A CA 1
ATOM 855 C C . SER A 1 108 ? 18.047 -10.206 -22.871 1.00 93.81 108 SER A C 1
ATOM 857 O O . SER A 1 108 ? 17.221 -10.427 -21.984 1.00 93.81 108 SER A O 1
ATOM 859 N N . THR A 1 109 ? 18.041 -9.054 -23.549 1.00 92.44 109 THR A N 1
ATOM 860 C CA . THR A 1 109 ? 17.083 -7.965 -23.276 1.00 92.44 109 THR A CA 1
ATOM 861 C C . THR A 1 109 ? 15.608 -8.404 -23.346 1.00 92.44 109 THR A C 1
ATOM 863 O O . THR A 1 109 ? 14.839 -7.998 -22.474 1.00 92.44 109 THR A O 1
ATOM 866 N N . PRO A 1 110 ? 15.166 -9.244 -24.311 1.00 95.12 110 PRO A N 1
ATOM 867 C CA . PRO A 1 110 ? 13.794 -9.758 -24.312 1.00 95.12 110 PRO A CA 1
ATOM 868 C C . PRO A 1 110 ? 13.466 -10.619 -23.086 1.00 95.12 110 PRO A C 1
ATOM 870 O O . PRO A 1 110 ? 12.374 -10.496 -22.531 1.00 95.12 110 PRO A O 1
ATOM 873 N N . LEU A 1 111 ? 14.411 -11.455 -22.636 1.00 94.38 111 LEU A N 1
ATOM 874 C CA . LEU A 1 111 ? 14.236 -12.277 -21.438 1.00 94.38 111 LEU A CA 1
ATOM 875 C C . LEU A 1 111 ? 14.157 -11.409 -20.175 1.00 94.38 111 LEU A C 1
ATOM 877 O O . LEU A 1 111 ? 13.302 -11.657 -19.330 1.00 94.38 111 LEU A O 1
ATOM 881 N N . ALA A 1 112 ? 14.966 -10.349 -20.085 1.00 93.38 112 ALA A N 1
ATOM 882 C CA . ALA A 1 112 ? 14.915 -9.390 -18.981 1.00 93.38 112 ALA A CA 1
ATOM 883 C C . ALA A 1 112 ? 13.540 -8.706 -18.864 1.00 93.38 112 ALA A C 1
ATOM 885 O O . ALA A 1 112 ? 12.969 -8.631 -17.777 1.00 93.38 112 ALA A O 1
ATOM 886 N N . TRP A 1 113 ? 12.953 -8.270 -19.985 1.00 95.44 113 TRP A N 1
ATOM 887 C CA . TRP A 1 113 ? 11.599 -7.701 -19.984 1.00 95.44 113 TRP A CA 1
ATOM 888 C C . TRP A 1 113 ? 10.529 -8.720 -19.593 1.00 95.44 113 TRP A C 1
ATOM 890 O O . TRP A 1 113 ? 9.604 -8.381 -18.852 1.00 95.44 113 TRP A O 1
ATOM 900 N N . LEU A 1 114 ? 10.650 -9.964 -20.060 1.00 95.38 114 LEU A N 1
ATOM 901 C CA . LEU A 1 114 ? 9.726 -11.027 -19.676 1.00 95.38 114 LEU A CA 1
ATOM 902 C C . LEU A 1 114 ? 9.810 -11.318 -18.169 1.00 95.38 114 LEU A C 1
ATOM 904 O O . LEU A 1 114 ? 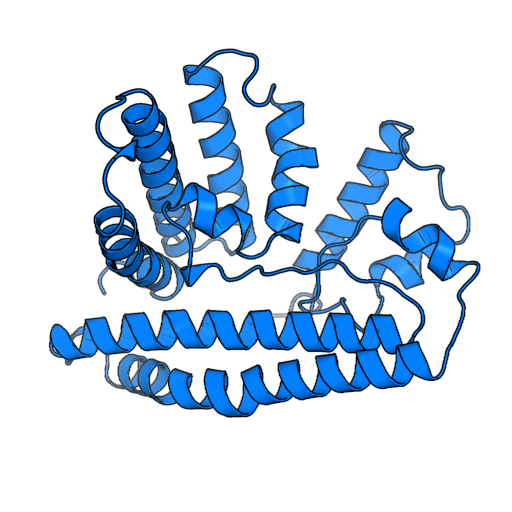8.772 -11.439 -17.519 1.00 95.38 114 LEU A O 1
ATOM 908 N N . ALA A 1 115 ? 11.020 -11.340 -17.604 1.00 94.69 115 ALA A N 1
ATOM 909 C CA . ALA A 1 115 ? 11.258 -11.489 -16.171 1.00 94.69 115 ALA A CA 1
ATOM 910 C C . ALA A 1 115 ? 10.667 -10.321 -15.366 1.00 94.69 115 ALA A C 1
ATOM 912 O O . ALA A 1 115 ? 10.000 -10.541 -14.357 1.00 94.69 115 ALA A O 1
ATOM 913 N N . ALA A 1 116 ? 10.829 -9.083 -15.846 1.00 95.44 116 ALA A N 1
ATOM 914 C CA . ALA A 1 116 ? 10.259 -7.901 -15.204 1.00 95.44 116 ALA A CA 1
ATOM 915 C C . ALA A 1 116 ? 8.723 -7.938 -15.165 1.00 95.44 116 ALA A C 1
ATOM 917 O O . ALA A 1 116 ? 8.105 -7.579 -14.159 1.00 95.44 116 ALA A O 1
ATOM 918 N N . ILE A 1 117 ? 8.091 -8.399 -16.249 1.00 95.75 117 ILE A N 1
ATOM 919 C CA . ILE A 1 117 ? 6.639 -8.612 -16.302 1.00 95.75 117 ILE A CA 1
ATOM 920 C C . ILE A 1 117 ? 6.229 -9.753 -15.365 1.00 95.75 117 ILE A C 1
ATOM 922 O O . ILE A 1 117 ? 5.234 -9.611 -14.653 1.00 95.75 117 ILE A O 1
ATOM 926 N N . ALA A 1 118 ? 6.987 -10.852 -15.334 1.00 96.31 118 ALA A N 1
ATOM 927 C CA . ALA A 1 118 ? 6.720 -11.977 -14.446 1.00 96.31 118 ALA A CA 1
ATOM 928 C C . ALA A 1 118 ? 6.746 -11.540 -12.977 1.00 96.31 118 ALA A C 1
ATOM 930 O O . ALA A 1 118 ? 5.747 -11.711 -12.285 1.00 96.31 118 ALA A O 1
ATOM 931 N N . TYR A 1 119 ? 7.801 -10.849 -12.544 1.00 96.38 119 TYR A N 1
ATOM 932 C CA . TYR A 1 119 ? 7.898 -10.313 -11.186 1.00 96.38 119 TYR A CA 1
ATOM 933 C C . TYR A 1 119 ? 6.762 -9.336 -10.851 1.00 96.38 119 TYR A C 1
ATOM 935 O O . TYR A 1 119 ? 6.149 -9.409 -9.790 1.00 96.38 119 TYR A O 1
ATOM 943 N N . SER A 1 120 ? 6.420 -8.448 -11.790 1.00 96.44 120 SER A N 1
ATOM 944 C CA . SER A 1 120 ? 5.305 -7.499 -11.665 1.00 96.44 120 SER A CA 1
ATOM 945 C C . SER A 1 120 ? 3.952 -8.198 -11.429 1.00 96.44 120 SER A C 1
ATOM 947 O O . SER A 1 120 ? 3.107 -7.714 -10.665 1.00 96.44 120 SER A O 1
ATOM 949 N N . MET A 1 121 ? 3.733 -9.352 -12.062 1.00 96.12 121 MET A N 1
ATOM 950 C CA . MET A 1 121 ? 2.531 -10.165 -11.861 1.00 96.12 121 MET A CA 1
ATOM 951 C C . MET A 1 121 ? 2.615 -11.021 -10.596 1.00 96.12 121 MET A C 1
ATOM 953 O O . MET A 1 121 ? 1.624 -11.108 -9.875 1.00 96.12 121 MET A O 1
ATOM 957 N N . GLU A 1 122 ? 3.776 -11.604 -10.300 1.00 97.19 122 GLU A N 1
ATOM 958 C CA . GLU A 1 122 ? 4.042 -12.365 -9.078 1.00 97.19 122 GLU A CA 1
ATOM 959 C C . GLU A 1 122 ? 3.723 -11.521 -7.843 1.00 97.19 122 GLU A C 1
ATOM 961 O O . GLU A 1 122 ? 2.816 -11.869 -7.088 1.00 97.19 122 GLU A O 1
ATOM 966 N N . ILE A 1 123 ? 4.370 -10.357 -7.694 1.00 95.81 123 ILE A N 1
ATOM 967 C CA . ILE A 1 123 ? 4.165 -9.465 -6.545 1.00 95.81 123 ILE A CA 1
ATOM 968 C C . ILE A 1 123 ? 2.704 -9.011 -6.430 1.00 95.81 123 ILE A C 1
ATOM 970 O O . ILE A 1 123 ? 2.175 -8.839 -5.330 1.00 95.81 123 ILE A O 1
ATOM 974 N N . TYR A 1 124 ? 2.016 -8.836 -7.563 1.00 96.81 124 TYR A N 1
ATOM 975 C CA . TYR A 1 124 ? 0.605 -8.476 -7.567 1.00 96.81 124 TYR A CA 1
ATOM 976 C C . TYR A 1 124 ? -0.289 -9.603 -7.072 1.00 96.81 124 TYR A C 1
ATOM 978 O O . TYR A 1 124 ? -1.081 -9.375 -6.158 1.00 96.81 124 TYR A O 1
ATOM 986 N N . PHE A 1 125 ? -0.203 -10.788 -7.677 1.00 97.19 125 PHE A N 1
ATOM 987 C CA . PHE A 1 125 ? -1.067 -11.912 -7.327 1.00 97.19 125 PHE A CA 1
ATOM 988 C C . PHE A 1 125 ? -0.769 -12.447 -5.930 1.00 97.19 125 PHE A C 1
ATOM 990 O O . PHE A 1 125 ? -1.706 -12.832 -5.232 1.00 97.19 125 PHE A O 1
ATOM 997 N N . ASP A 1 126 ? 0.490 -12.392 -5.501 1.00 96.56 126 ASP A N 1
ATOM 998 C CA . ASP A 1 126 ? 0.908 -12.739 -4.150 1.00 96.56 126 ASP A CA 1
ATOM 999 C C . ASP A 1 126 ? 0.223 -11.825 -3.129 1.00 96.56 126 ASP A C 1
ATOM 1001 O O . ASP A 1 126 ? -0.592 -12.261 -2.310 1.00 96.56 126 ASP A O 1
ATOM 1005 N N . PHE A 1 127 ? 0.453 -10.516 -3.245 1.00 95.31 127 PHE A N 1
ATOM 1006 C CA . PHE A 1 127 ? -0.021 -9.572 -2.242 1.00 95.31 127 PHE A CA 1
ATOM 1007 C C . PHE A 1 127 ? -1.542 -9.354 -2.303 1.00 95.31 127 PHE A C 1
ATOM 1009 O O . PHE A 1 127 ? -2.219 -9.215 -1.273 1.00 95.31 127 PHE A O 1
ATOM 1016 N N . TRP A 1 128 ? -2.119 -9.361 -3.505 1.00 96.50 128 TRP A N 1
ATOM 1017 C CA . TRP A 1 128 ? -3.569 -9.351 -3.673 1.00 96.50 128 TRP A CA 1
ATOM 1018 C C . TRP A 1 128 ? -4.204 -10.631 -3.125 1.00 96.50 128 TRP A C 1
ATOM 1020 O O . TRP A 1 128 ? -5.219 -10.536 -2.432 1.00 96.50 128 TRP A O 1
ATOM 1030 N N . GLY A 1 129 ? -3.589 -11.794 -3.357 1.00 96.44 129 GLY A N 1
ATOM 1031 C CA . GLY A 1 129 ? -4.022 -13.082 -2.820 1.00 96.44 129 GLY A CA 1
ATOM 1032 C C . GLY A 1 129 ? -4.059 -13.088 -1.293 1.00 96.44 129 GLY A C 1
ATOM 1033 O O . GLY A 1 129 ? -5.099 -13.398 -0.705 1.00 96.44 129 GLY A O 1
ATOM 1034 N N . TYR A 1 130 ? -2.985 -12.631 -0.640 1.00 95.25 130 TYR A N 1
ATOM 1035 C CA . TYR A 1 130 ? -2.952 -12.449 0.817 1.00 95.25 130 TYR A CA 1
ATOM 1036 C C . TYR A 1 130 ? -4.017 -11.476 1.319 1.00 95.25 130 TYR A C 1
ATOM 1038 O O . TYR A 1 130 ? -4.703 -11.761 2.301 1.00 95.25 130 TYR A O 1
ATOM 1046 N N . SER A 1 131 ? -4.210 -10.354 0.623 1.00 95.25 131 SER A N 1
ATOM 1047 C CA . SER A 1 131 ? -5.242 -9.378 0.988 1.00 95.25 131 SER A CA 1
ATOM 1048 C C . SER A 1 131 ? -6.653 -9.976 0.895 1.00 95.25 131 SER A C 1
ATOM 1050 O O . SER A 1 131 ? -7.482 -9.711 1.763 1.00 95.25 131 SER A O 1
ATOM 1052 N N . LEU A 1 132 ? -6.932 -10.805 -0.117 1.00 96.81 132 LEU A N 1
ATOM 1053 C CA . LEU A 1 132 ? -8.211 -11.505 -0.261 1.00 96.81 132 LEU A CA 1
ATOM 1054 C C . LEU A 1 132 ? -8.423 -12.566 0.821 1.00 96.81 132 LEU A C 1
ATOM 1056 O O . LEU A 1 132 ? -9.514 -12.638 1.382 1.00 96.81 132 LEU A O 1
ATOM 1060 N N . MET A 1 133 ? -7.392 -13.350 1.147 1.00 97.12 133 MET A N 1
ATOM 1061 C CA . MET A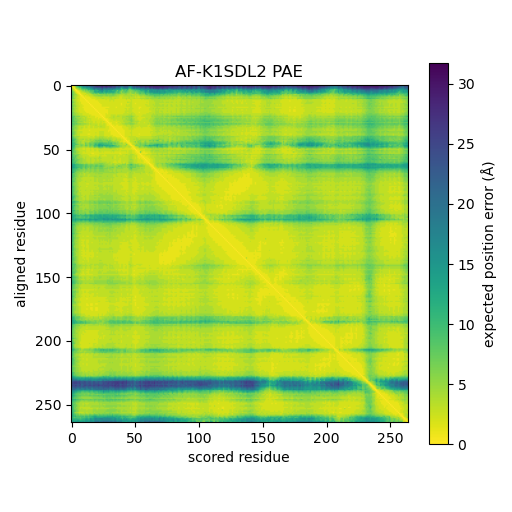 1 133 ? -7.454 -14.320 2.244 1.00 97.12 133 MET A CA 1
ATOM 1062 C C . MET A 1 133 ? -7.724 -13.627 3.584 1.00 97.12 133 MET A C 1
ATOM 1064 O O . MET A 1 133 ? -8.613 -14.051 4.321 1.00 97.12 133 MET A O 1
ATOM 1068 N N . ALA A 1 134 ? -7.038 -12.512 3.857 1.00 95.88 134 ALA A N 1
ATOM 1069 C CA . ALA A 1 134 ? -7.277 -11.680 5.033 1.00 95.88 134 ALA A CA 1
ATOM 1070 C C . ALA A 1 134 ? -8.731 -11.188 5.094 1.00 95.88 134 ALA A C 1
ATOM 1072 O O . ALA A 1 134 ? -9.405 -11.368 6.109 1.00 95.88 134 ALA A O 1
ATOM 1073 N N . MET A 1 135 ? -9.240 -10.611 3.998 1.00 95.81 135 MET A N 1
ATOM 1074 C CA . MET A 1 135 ? -10.632 -10.156 3.898 1.00 95.81 135 MET A CA 1
ATOM 1075 C C . MET A 1 135 ? -11.635 -11.297 4.083 1.00 95.81 135 MET A C 1
ATOM 1077 O O . MET A 1 135 ? -12.642 -11.111 4.764 1.00 95.81 135 MET A O 1
ATOM 1081 N N . GLY A 1 136 ? -11.358 -12.470 3.508 1.00 96.75 136 GLY A N 1
ATOM 1082 C CA . GLY A 1 136 ? -12.182 -13.664 3.655 1.00 96.75 136 GLY A CA 1
ATOM 1083 C C . GLY A 1 136 ? -12.282 -14.109 5.110 1.00 96.75 136 GLY A C 1
ATOM 1084 O O . GLY A 1 136 ? -13.386 -14.259 5.627 1.00 96.75 136 GLY A O 1
ATOM 1085 N N . LEU A 1 137 ? -11.144 -14.221 5.802 1.00 95.88 137 LEU A N 1
ATOM 1086 C CA . LEU A 1 137 ? -11.088 -14.523 7.237 1.00 95.88 137 LEU A CA 1
ATOM 1087 C C . LEU A 1 137 ? -11.824 -13.480 8.078 1.00 95.88 137 LEU A C 1
ATOM 1089 O O . LEU A 1 137 ? -12.637 -13.852 8.921 1.00 95.88 137 LEU A O 1
ATOM 1093 N N . GLY A 1 138 ? -11.607 -12.189 7.809 1.00 94.25 138 GLY A N 1
ATOM 1094 C CA . GLY A 1 138 ? -12.356 -11.114 8.459 1.00 94.25 138 GLY A CA 1
ATOM 1095 C C . GLY A 1 138 ? -13.865 -11.316 8.309 1.00 94.25 138 GLY A C 1
ATOM 1096 O O . GLY A 1 138 ? -14.585 -11.351 9.306 1.00 94.25 138 GLY A O 1
ATOM 1097 N N . ARG A 1 139 ? -14.339 -11.548 7.079 1.00 94.88 139 ARG A N 1
ATOM 1098 C CA . ARG A 1 139 ? -15.764 -11.743 6.776 1.00 94.88 139 ARG A CA 1
ATOM 1099 C C . ARG A 1 139 ? -16.359 -12.948 7.507 1.00 94.88 139 ARG A C 1
ATOM 1101 O O . ARG A 1 139 ? -17.441 -12.822 8.076 1.00 94.88 139 ARG A O 1
ATOM 1108 N N . MET A 1 140 ? -15.640 -14.074 7.550 1.00 95.62 140 MET A N 1
ATOM 1109 C CA . MET A 1 140 ? -16.048 -15.269 8.306 1.00 95.62 140 MET A CA 1
ATOM 1110 C C . MET A 1 140 ? -16.123 -14.997 9.816 1.00 95.62 140 MET A C 1
ATOM 1112 O O . MET A 1 140 ? -16.959 -15.571 10.511 1.00 95.62 140 MET A O 1
ATOM 1116 N N . MET A 1 141 ? -15.282 -14.091 10.319 1.00 93.12 141 MET A N 1
ATOM 1117 C CA . MET A 1 141 ? -15.249 -13.678 11.721 1.00 93.12 141 MET A CA 1
ATOM 1118 C C . MET A 1 141 ? -16.229 -12.545 12.065 1.00 93.12 141 MET A C 1
ATOM 1120 O O . MET A 1 141 ? -16.254 -12.116 13.216 1.00 93.12 141 MET A O 1
ATOM 1124 N N . GLY A 1 142 ? -17.018 -12.048 11.104 1.00 92.56 142 GLY A N 1
ATOM 1125 C CA . GLY A 1 142 ? -17.928 -10.915 11.311 1.00 92.56 142 GLY A CA 1
ATOM 1126 C C . GLY A 1 142 ? -17.234 -9.546 11.355 1.00 92.56 142 GLY A C 1
ATOM 1127 O O . GLY A 1 142 ? -17.773 -8.615 11.945 1.00 92.56 142 GLY A O 1
ATOM 1128 N N . ILE A 1 143 ? -16.039 -9.422 10.764 1.00 92.69 143 ILE A N 1
ATOM 1129 C CA . ILE A 1 143 ? -15.241 -8.188 10.699 1.00 92.69 143 ILE A CA 1
ATOM 1130 C C . ILE A 1 143 ? -15.011 -7.804 9.235 1.00 92.69 143 ILE A C 1
ATOM 1132 O O . ILE A 1 143 ? -14.419 -8.552 8.456 1.00 92.69 143 ILE A O 1
ATOM 1136 N N . GLU A 1 144 ? -15.440 -6.612 8.837 1.00 91.81 144 GLU A N 1
ATOM 1137 C CA . GLU A 1 144 ? -15.221 -6.133 7.472 1.00 91.81 144 GLU A CA 1
ATOM 1138 C C . GLU A 1 144 ? -13.831 -5.505 7.325 1.00 91.81 144 GLU A C 1
ATOM 1140 O O . GLU A 1 144 ? -13.534 -4.463 7.904 1.00 91.81 144 GLU A O 1
ATOM 1145 N N . LEU A 1 145 ? -12.962 -6.133 6.527 1.00 93.81 145 LEU A N 1
ATOM 1146 C CA . LEU A 1 145 ? -11.661 -5.563 6.180 1.00 93.81 145 LEU A CA 1
ATOM 1147 C C . LEU A 1 145 ? -11.722 -4.827 4.837 1.00 93.81 145 LEU A C 1
ATOM 1149 O O . LEU A 1 145 ? -12.319 -5.336 3.882 1.00 93.81 145 LEU A O 1
ATOM 1153 N N . PRO A 1 146 ? -11.074 -3.654 4.719 1.00 94.38 146 PRO A N 1
ATOM 1154 C CA . PRO A 1 146 ? -11.072 -2.890 3.484 1.00 94.38 146 PRO A CA 1
ATOM 1155 C C . PRO A 1 146 ? -10.264 -3.599 2.395 1.00 94.38 146 PRO A C 1
ATOM 1157 O O . PRO A 1 146 ? -9.251 -4.249 2.653 1.00 94.38 146 PRO A O 1
ATOM 1160 N N . ALA A 1 147 ? -10.674 -3.412 1.141 1.00 94.38 147 ALA A N 1
ATOM 1161 C CA . ALA A 1 147 ? -9.898 -3.887 0.006 1.00 94.38 147 ALA A CA 1
ATOM 1162 C C . ALA A 1 147 ? -8.555 -3.151 -0.084 1.00 94.38 147 ALA A C 1
ATOM 1164 O O . ALA A 1 147 ? -8.501 -1.924 0.004 1.00 94.38 147 ALA A O 1
ATOM 1165 N N . ASN A 1 148 ? -7.482 -3.897 -0.338 1.00 95.25 148 ASN A N 1
ATOM 1166 C CA . ASN A 1 148 ? -6.147 -3.328 -0.514 1.00 95.25 148 ASN A CA 1
ATOM 1167 C C . ASN A 1 148 ? -5.794 -3.082 -1.994 1.00 95.25 148 ASN A C 1
ATOM 1169 O O . ASN A 1 148 ? -4.926 -2.271 -2.297 1.00 95.25 148 ASN A O 1
ATOM 1173 N N . PHE A 1 149 ? -6.506 -3.723 -2.929 1.00 96.69 149 PHE A N 1
ATOM 1174 C CA . PHE A 1 149 ? -6.277 -3.577 -4.368 1.00 96.69 149 PHE A CA 1
ATOM 1175 C C . PHE A 1 149 ? -7.568 -3.358 -5.154 1.00 96.69 149 PHE A C 1
ATOM 1177 O O . PHE A 1 149 ? -8.619 -3.904 -4.814 1.00 96.69 149 PHE A O 1
ATOM 1184 N N . ARG A 1 150 ? -7.482 -2.600 -6.253 1.00 95.94 150 ARG A N 1
ATOM 1185 C CA . ARG A 1 150 ? -8.600 -2.378 -7.182 1.00 95.94 150 ARG A CA 1
ATOM 1186 C C . ARG A 1 150 ? -8.141 -2.293 -8.637 1.00 95.94 150 ARG A C 1
ATOM 1188 O O . ARG A 1 150 ? -8.109 -1.214 -9.226 1.00 95.94 150 ARG A O 1
ATOM 1195 N N . ARG A 1 151 ? -7.843 -3.450 -9.238 1.00 94.25 151 ARG A N 1
ATOM 1196 C CA . ARG A 1 151 ? -7.431 -3.583 -10.652 1.00 94.25 151 ARG A CA 1
ATOM 1197 C C . ARG A 1 151 ? -6.323 -2.572 -11.031 1.00 94.25 151 ARG A C 1
ATOM 1199 O O . ARG A 1 151 ? -6.550 -1.733 -11.907 1.00 94.25 151 ARG A O 1
ATOM 1206 N N . PRO A 1 152 ? -5.161 -2.592 -10.350 1.00 95.00 152 PRO A N 1
ATOM 1207 C CA . PRO A 1 152 ? -4.116 -1.579 -10.519 1.00 95.00 152 PRO A CA 1
ATOM 1208 C C . PRO A 1 152 ? -3.577 -1.511 -11.954 1.00 95.00 152 PRO A C 1
ATOM 1210 O O . PRO A 1 152 ? -3.434 -0.419 -12.489 1.00 95.00 152 PRO A O 1
ATOM 1213 N N . TYR A 1 153 ? -3.424 -2.648 -12.639 1.00 92.25 153 TYR A N 1
ATOM 1214 C CA . TYR A 1 153 ? -2.971 -2.696 -14.039 1.00 92.25 153 TYR A CA 1
ATOM 1215 C C . TYR A 1 153 ? -3.978 -2.150 -15.068 1.00 92.25 153 TYR A C 1
ATOM 1217 O O . TYR A 1 153 ? -3.635 -1.976 -16.234 1.00 92.25 153 TYR A O 1
ATOM 1225 N N . MET A 1 154 ? -5.210 -1.818 -14.655 1.00 91.19 154 MET A N 1
ATOM 1226 C CA . MET A 1 154 ? -6.169 -1.076 -15.489 1.00 91.19 154 MET A CA 1
ATOM 1227 C C . MET A 1 154 ? -6.064 0.448 -15.314 1.00 91.19 154 MET A C 1
ATOM 1229 O O . MET A 1 154 ? -6.889 1.187 -15.859 1.00 91.19 154 MET A O 1
ATOM 1233 N N . ALA A 1 155 ? -5.103 0.930 -14.524 1.00 91.06 155 ALA A N 1
ATOM 1234 C CA . ALA A 1 155 ? -4.849 2.352 -14.361 1.00 91.06 155 ALA A CA 1
ATOM 1235 C C . ALA A 1 155 ? -4.428 3.012 -15.682 1.00 91.06 155 ALA A C 1
ATOM 1237 O O . ALA A 1 155 ? -4.018 2.349 -16.637 1.00 91.06 155 ALA A O 1
ATOM 1238 N N . ARG A 1 156 ? -4.541 4.343 -15.724 1.00 88.44 156 ARG A N 1
ATOM 1239 C CA . ARG A 1 156 ? -4.109 5.184 -16.858 1.00 88.44 156 ARG A CA 1
ATOM 1240 C C . ARG A 1 156 ? -2.969 6.141 -16.512 1.00 88.44 156 ARG A C 1
ATOM 1242 O O . ARG A 1 156 ? -2.580 6.944 -17.346 1.00 88.44 156 ARG A O 1
ATOM 1249 N N . SER A 1 157 ? -2.482 6.107 -15.282 1.00 91.44 157 SER A N 1
ATOM 1250 C CA . SER A 1 157 ? -1.343 6.893 -14.818 1.00 91.44 157 SER A CA 1
ATOM 1251 C C . SER A 1 157 ? -0.715 6.215 -13.602 1.00 91.44 157 SER A C 1
ATOM 1253 O O . SER A 1 157 ? -1.392 5.441 -12.919 1.00 91.44 157 SER A O 1
ATOM 1255 N N . VAL A 1 158 ? 0.553 6.495 -13.308 1.00 93.44 158 VAL A N 1
ATOM 1256 C CA . VAL A 1 158 ? 1.266 6.022 -12.112 1.00 93.44 158 VAL A CA 1
ATOM 1257 C C . VAL A 1 158 ? 0.520 6.479 -10.865 1.00 93.44 158 VAL A C 1
ATOM 1259 O O . VAL A 1 158 ? 0.298 5.695 -9.939 1.00 93.44 158 VAL A O 1
ATOM 1262 N N . ARG A 1 159 ? 0.008 7.716 -10.868 1.00 92.06 159 ARG A N 1
ATOM 1263 C CA . ARG A 1 159 ? -0.859 8.194 -9.788 1.00 92.06 159 ARG A CA 1
ATOM 1264 C C . ARG A 1 159 ? -2.117 7.334 -9.613 1.00 92.06 159 ARG A C 1
ATOM 1266 O O . ARG A 1 159 ? -2.493 7.058 -8.478 1.00 92.06 159 ARG A O 1
ATOM 1273 N N . ASP A 1 160 ? -2.807 6.953 -10.690 1.00 92.44 160 ASP A N 1
ATOM 1274 C CA . ASP A 1 160 ? -4.007 6.101 -10.606 1.00 92.44 160 ASP A CA 1
ATOM 1275 C C . ASP A 1 160 ? -3.648 4.659 -10.208 1.00 92.44 160 ASP A C 1
ATOM 1277 O O . ASP A 1 160 ? -4.368 4.045 -9.422 1.00 92.44 160 ASP A O 1
ATOM 1281 N N . PHE A 1 161 ? -2.497 4.150 -10.657 1.00 95.38 161 PHE A N 1
ATOM 1282 C CA . PHE A 1 161 ? -1.977 2.840 -10.267 1.00 95.38 161 PHE A CA 1
ATOM 1283 C C . PHE A 1 161 ? -1.817 2.749 -8.746 1.00 95.38 161 PHE A C 1
ATOM 1285 O O . PHE A 1 161 ? -2.425 1.884 -8.120 1.00 95.38 161 PHE A O 1
ATOM 1292 N N . TYR A 1 162 ? -1.123 3.705 -8.120 1.00 95.50 162 TYR A N 1
ATOM 1293 C CA . TYR A 1 162 ? -0.919 3.720 -6.664 1.00 95.50 162 TYR A CA 1
ATOM 1294 C C . TYR A 1 162 ? -2.141 4.155 -5.845 1.00 95.50 162 TYR A C 1
ATOM 1296 O O . TYR A 1 162 ? -2.164 3.996 -4.629 1.00 95.50 162 TYR A O 1
ATOM 1304 N N . ARG A 1 163 ? -3.212 4.635 -6.490 1.00 94.75 163 ARG A N 1
ATOM 1305 C CA . ARG A 1 163 ? -4.536 4.753 -5.846 1.00 94.75 163 ARG A CA 1
ATOM 1306 C C . ARG A 1 163 ? -5.309 3.436 -5.829 1.00 94.75 163 ARG A C 1
ATOM 1308 O O . ARG A 1 163 ? -6.328 3.355 -5.148 1.00 94.75 163 ARG A O 1
ATOM 1315 N N . ARG A 1 164 ? -4.855 2.438 -6.590 1.00 96.81 164 ARG A N 1
ATOM 1316 C CA . ARG A 1 164 ? -5.455 1.104 -6.741 1.00 96.81 164 ARG A CA 1
ATOM 1317 C C . ARG A 1 164 ? -4.556 -0.016 -6.223 1.00 96.81 164 ARG A C 1
ATOM 1319 O O . ARG A 1 164 ? -5.034 -1.140 -6.098 1.00 96.81 164 ARG A O 1
ATOM 1326 N N . TRP A 1 165 ? -3.286 0.275 -5.972 1.00 96.94 165 TRP A N 1
ATOM 1327 C CA . TRP A 1 165 ? -2.276 -0.606 -5.401 1.00 96.94 165 TRP A CA 1
ATOM 1328 C C . TRP A 1 165 ? -2.081 -0.274 -3.924 1.00 96.94 165 TRP A C 1
ATOM 1330 O O . TRP A 1 165 ? -1.961 0.900 -3.588 1.00 96.94 165 TRP A O 1
ATOM 1340 N N . HIS A 1 166 ? -2.046 -1.290 -3.060 1.00 95.31 166 HIS A N 1
ATOM 1341 C CA . HIS A 1 166 ? -1.853 -1.152 -1.612 1.00 95.31 166 HIS A CA 1
ATOM 1342 C C . HIS A 1 166 ? -2.613 0.046 -0.993 1.00 95.31 166 HIS A C 1
ATOM 1344 O O . HIS A 1 166 ? -2.062 0.896 -0.288 1.00 95.31 166 HIS A O 1
ATOM 1350 N N . MET A 1 167 ? -3.909 0.132 -1.302 1.00 96.94 167 MET A N 1
ATOM 1351 C CA . MET A 1 167 ? -4.752 1.304 -1.063 1.00 96.94 167 MET A CA 1
ATOM 1352 C C . MET A 1 167 ? -4.785 1.721 0.407 1.00 96.94 167 MET A C 1
ATOM 1354 O O . MET A 1 167 ? -4.832 2.917 0.689 1.00 96.94 167 MET A O 1
ATOM 1358 N N . THR A 1 168 ? -4.738 0.771 1.345 1.00 95.94 168 THR A N 1
ATOM 1359 C CA . THR A 1 168 ? -4.758 1.101 2.775 1.00 95.94 168 THR A CA 1
ATOM 1360 C C . THR A 1 168 ? -3.492 1.820 3.228 1.00 95.94 168 THR A C 1
ATOM 1362 O O . THR A 1 168 ? -3.576 2.752 4.023 1.00 95.94 168 THR A O 1
ATOM 1365 N N . LEU A 1 169 ? -2.326 1.448 2.687 1.00 95.19 169 LEU A N 1
ATOM 1366 C CA . LEU A 1 169 ? -1.065 2.141 2.964 1.00 95.19 169 LEU A CA 1
ATOM 1367 C C . LEU A 1 169 ? -1.081 3.546 2.358 1.00 95.19 169 LEU A C 1
ATOM 1369 O O . LEU A 1 169 ? -0.758 4.523 3.034 1.00 95.19 169 LEU A O 1
ATOM 1373 N N . GLY A 1 170 ? -1.541 3.667 1.109 1.00 95.19 170 GLY A N 1
ATOM 1374 C CA . GLY A 1 170 ? -1.698 4.966 0.455 1.00 95.19 170 GLY A CA 1
ATOM 1375 C C . GLY A 1 170 ? -2.644 5.901 1.220 1.00 95.19 170 GLY A C 1
ATOM 1376 O O . GLY A 1 170 ? -2.355 7.088 1.380 1.00 95.19 170 GLY A O 1
ATOM 1377 N N . GLN A 1 171 ? -3.754 5.376 1.749 1.00 96.00 171 GLN A N 1
ATOM 1378 C CA . GLN A 1 171 ? -4.675 6.132 2.605 1.00 96.00 171 GLN A CA 1
ATOM 1379 C C . GLN A 1 171 ? -4.033 6.532 3.934 1.00 96.00 171 GLN A C 1
ATOM 1381 O O . GLN A 1 171 ? -4.221 7.672 4.367 1.00 96.00 171 GLN A O 1
ATOM 1386 N N . TRP A 1 172 ? -3.248 5.641 4.546 1.00 96.69 172 TRP A N 1
ATOM 1387 C CA . TRP A 1 172 ? -2.511 5.934 5.772 1.00 96.69 172 TRP A CA 1
ATOM 1388 C C . TRP A 1 172 ? -1.551 7.114 5.563 1.00 96.69 172 TRP A C 1
ATOM 1390 O O . TRP A 1 172 ? -1.689 8.145 6.224 1.00 96.69 172 TRP A O 1
ATOM 1400 N N . PHE A 1 173 ? -0.661 7.045 4.566 1.00 97.12 173 PHE A N 1
ATOM 1401 C CA . PHE A 1 173 ? 0.253 8.153 4.258 1.00 97.12 173 PHE A CA 1
ATOM 1402 C C . PHE A 1 173 ? -0.492 9.437 3.883 1.00 97.12 173 PHE A C 1
ATOM 1404 O O . PHE A 1 173 ? -0.092 10.531 4.285 1.00 97.12 173 PHE A O 1
ATOM 1411 N N . CYS A 1 174 ? -1.605 9.324 3.156 1.00 96.31 174 CYS A N 1
ATOM 1412 C CA . CYS A 1 174 ? -2.434 10.477 2.826 1.00 96.31 174 CYS A CA 1
ATOM 1413 C C . CYS A 1 174 ? -2.952 11.183 4.095 1.00 96.31 174 CYS A C 1
ATOM 1415 O O . CYS A 1 174 ? -2.814 12.400 4.237 1.00 96.31 174 CYS A O 1
ATOM 1417 N N . ARG A 1 175 ? -3.513 10.423 5.042 1.00 96.06 175 ARG A N 1
ATOM 1418 C CA . ARG A 1 175 ? -4.150 10.954 6.256 1.00 96.06 175 ARG A CA 1
ATOM 1419 C C . ARG A 1 175 ? -3.152 11.459 7.296 1.00 96.06 175 ARG A C 1
ATOM 1421 O O . ARG A 1 175 ? -3.390 12.502 7.910 1.00 96.06 175 ARG A O 1
ATOM 1428 N N . TYR A 1 176 ? -2.064 10.725 7.508 1.00 96.62 176 TYR A N 1
ATOM 1429 C CA . TYR A 1 176 ? -1.148 10.966 8.625 1.00 96.62 176 TYR A CA 1
ATOM 1430 C C . TYR A 1 176 ? 0.095 11.771 8.242 1.00 96.62 176 TYR A C 1
ATOM 1432 O O . TYR A 1 176 ? 0.707 12.366 9.123 1.00 96.62 176 TYR A O 1
ATOM 1440 N N . VAL A 1 177 ? 0.426 11.868 6.950 1.00 97.12 177 VAL A N 1
ATOM 1441 C CA . VAL A 1 177 ? 1.598 12.619 6.471 1.00 97.12 177 VAL A CA 1
ATOM 1442 C C . VAL A 1 177 ? 1.188 13.717 5.492 1.00 97.12 177 VAL A C 1
ATOM 1444 O O . VAL A 1 177 ? 1.404 14.898 5.751 1.00 97.12 177 VAL A O 1
ATOM 1447 N N . TYR A 1 178 ? 0.538 13.359 4.384 1.00 96.81 178 TYR A N 1
ATOM 1448 C CA . TYR A 1 178 ? 0.275 14.299 3.292 1.00 96.81 178 TYR A CA 1
ATOM 1449 C C . TYR A 1 178 ? -0.665 15.452 3.681 1.00 96.81 178 TYR A C 1
ATOM 1451 O O . TYR A 1 178 ? -0.354 16.618 3.431 1.00 96.81 178 TYR A O 1
ATOM 1459 N N . ILE A 1 179 ? -1.821 15.144 4.283 1.00 96.38 179 ILE A N 1
ATOM 1460 C CA . ILE A 1 179 ? -2.811 16.152 4.697 1.00 96.38 179 ILE A CA 1
ATOM 1461 C C . ILE A 1 179 ? -2.237 17.086 5.781 1.00 96.38 179 ILE A C 1
ATOM 1463 O O . ILE A 1 179 ? -2.338 18.301 5.594 1.00 96.38 179 ILE A O 1
ATOM 1467 N N . PRO A 1 180 ? -1.581 16.585 6.850 1.00 95.25 180 PRO A N 1
ATOM 1468 C CA . PRO A 1 180 ? -0.943 17.435 7.861 1.00 95.25 180 PRO A CA 1
ATOM 1469 C C . PRO A 1 180 ? 0.124 18.392 7.315 1.00 95.25 180 PRO A C 1
ATOM 1471 O O . PRO A 1 180 ? 0.258 19.502 7.817 1.00 95.25 180 PRO A O 1
ATOM 1474 N N . LEU A 1 181 ? 0.831 18.027 6.239 1.00 95.38 181 LEU A N 1
ATOM 1475 C CA . LEU A 1 181 ? 1.808 18.903 5.573 1.00 95.38 181 LEU A CA 1
ATOM 1476 C C . LEU A 1 181 ? 1.177 20.027 4.717 1.00 95.38 181 LEU A C 1
ATOM 1478 O O . LEU A 1 181 ? 1.890 20.776 4.035 1.00 95.38 181 LEU A O 1
ATOM 1482 N N . GLY A 1 182 ? -0.154 20.157 4.733 1.00 92.75 182 GLY A N 1
ATOM 1483 C CA . GLY A 1 182 ? -0.929 21.134 3.961 1.00 92.75 182 GLY A CA 1
ATOM 1484 C C . GLY A 1 182 ? -1.561 20.563 2.686 1.00 92.75 182 GLY A C 1
ATOM 1485 O O . GLY A 1 182 ? -2.232 21.294 1.948 1.00 92.75 182 GLY A O 1
ATOM 1486 N N . GLY A 1 183 ? -1.373 19.266 2.413 1.00 93.25 183 GLY A N 1
ATOM 1487 C CA . GLY A 1 183 ? -1.942 18.572 1.260 1.00 93.25 183 GLY A CA 1
ATOM 1488 C C . GLY A 1 183 ? -1.633 19.276 -0.065 1.00 93.25 183 GLY A C 1
ATOM 1489 O O . GLY A 1 183 ? -0.481 19.595 -0.349 1.00 93.25 183 GLY A O 1
ATOM 1490 N N . SER A 1 184 ? -2.675 19.528 -0.867 1.00 91.75 184 SER A N 1
ATOM 1491 C CA . SER A 1 184 ? -2.599 20.306 -2.119 1.00 91.75 184 SER A CA 1
ATOM 1492 C C . SER A 1 184 ? -3.020 21.780 -1.967 1.00 91.75 184 SER A C 1
ATOM 1494 O O . SER A 1 184 ? -3.254 22.448 -2.970 1.00 91.75 184 SER A O 1
ATOM 1496 N N . ARG A 1 185 ? -3.198 22.293 -0.740 1.00 88.94 185 ARG A N 1
ATOM 1497 C CA . ARG A 1 185 ? -3.831 23.610 -0.506 1.00 88.94 185 ARG A CA 1
ATOM 1498 C C . ARG A 1 185 ? -2.850 24.786 -0.505 1.00 88.94 185 ARG A C 1
ATOM 1500 O O . ARG A 1 185 ? -3.270 25.916 -0.696 1.00 88.94 185 ARG A O 1
ATOM 1507 N N . GLN A 1 186 ? -1.559 24.521 -0.315 1.00 90.50 186 GLN A N 1
ATOM 1508 C CA . GLN A 1 186 ? -0.511 25.532 -0.111 1.00 90.50 186 GLN A CA 1
ATOM 1509 C C . GLN A 1 186 ? 0.323 25.801 -1.383 1.00 90.50 186 GLN A C 1
ATOM 1511 O O . GLN A 1 186 ? 1.514 26.096 -1.317 1.00 90.50 186 GLN A O 1
ATOM 1516 N N . GLY A 1 187 ? -0.286 25.641 -2.562 1.00 92.38 187 GLY A N 1
ATOM 1517 C CA . GLY A 1 187 ? 0.370 25.849 -3.856 1.00 92.38 187 GLY A CA 1
ATOM 1518 C C . GLY A 1 187 ? 1.128 24.634 -4.406 1.00 92.38 187 GLY A C 1
ATOM 1519 O O . GLY A 1 187 ? 1.230 23.571 -3.783 1.00 92.38 187 GLY A O 1
ATOM 1520 N N . GLU A 1 188 ? 1.645 24.783 -5.628 1.00 92.69 188 GLU A N 1
ATOM 1521 C CA . GLU A 1 188 ? 2.195 23.660 -6.399 1.00 92.69 188 GLU A CA 1
ATOM 1522 C C . GLU A 1 188 ? 3.558 23.194 -5.875 1.00 92.69 188 GLU A C 1
ATOM 1524 O O . GLU A 1 188 ? 3.742 21.997 -5.672 1.00 92.69 188 GLU A O 1
ATOM 1529 N N . LEU A 1 189 ? 4.475 24.116 -5.553 1.00 93.50 189 LEU A N 1
ATOM 1530 C CA . LEU A 1 189 ? 5.790 23.769 -4.990 1.00 93.50 189 LEU A CA 1
ATOM 1531 C C . LEU A 1 189 ? 5.659 22.999 -3.672 1.00 93.50 189 LEU A C 1
ATOM 1533 O O . LEU A 1 189 ? 6.295 21.961 -3.490 1.00 93.50 189 LEU A O 1
ATOM 1537 N N . ARG A 1 190 ? 4.772 23.456 -2.776 1.00 94.88 190 ARG A N 1
ATOM 1538 C CA . ARG A 1 190 ? 4.500 22.750 -1.519 1.00 94.88 190 ARG A CA 1
ATOM 1539 C C . ARG A 1 190 ? 3.888 21.380 -1.779 1.00 94.88 190 ARG A C 1
ATOM 1541 O O . ARG A 1 190 ? 4.227 20.430 -1.087 1.00 94.88 190 ARG A O 1
ATOM 1548 N N . THR A 1 191 ? 3.042 21.246 -2.798 1.00 95.31 191 THR A N 1
ATOM 1549 C CA . THR A 1 191 ? 2.468 19.946 -3.148 1.00 95.31 191 THR A CA 1
ATOM 1550 C C . THR A 1 191 ? 3.519 18.969 -3.671 1.00 95.31 191 THR A C 1
ATOM 1552 O O . THR A 1 191 ? 3.525 17.812 -3.255 1.00 95.31 191 THR A O 1
ATOM 1555 N N . ILE A 1 192 ? 4.407 19.422 -4.557 1.00 95.44 192 ILE A N 1
ATOM 1556 C CA . ILE A 1 192 ? 5.515 18.624 -5.095 1.00 95.44 192 ILE A CA 1
ATOM 1557 C C . ILE A 1 192 ? 6.427 18.149 -3.956 1.00 95.44 192 ILE A C 1
ATOM 1559 O O . ILE A 1 192 ? 6.756 16.964 -3.890 1.00 95.44 192 ILE A O 1
ATOM 1563 N N . PHE A 1 193 ? 6.751 19.044 -3.018 1.00 96.56 193 PHE A N 1
ATOM 1564 C CA . PHE A 1 193 ? 7.515 18.707 -1.818 1.00 96.56 193 PHE A CA 1
ATOM 1565 C C . PHE A 1 193 ? 6.772 17.711 -0.913 1.00 96.56 193 PHE A C 1
ATOM 1567 O O . PHE A 1 193 ? 7.343 16.710 -0.497 1.00 96.56 193 PHE A O 1
ATOM 1574 N N . ASN A 1 194 ? 5.479 17.917 -0.658 1.00 97.31 194 ASN A N 1
ATOM 1575 C CA . ASN A 1 194 ? 4.673 16.996 0.149 1.00 97.31 194 ASN A CA 1
ATOM 1576 C C . ASN A 1 194 ? 4.615 15.590 -0.477 1.00 97.31 194 ASN A C 1
ATOM 1578 O O . ASN A 1 194 ? 4.669 14.594 0.241 1.00 97.31 194 ASN A O 1
ATOM 1582 N N . LEU A 1 195 ? 4.524 15.496 -1.809 1.00 96.25 195 LEU A N 1
ATOM 1583 C CA . LEU A 1 195 ? 4.607 14.223 -2.527 1.00 96.25 195 LEU A CA 1
ATOM 1584 C C . LEU A 1 195 ? 5.996 13.587 -2.391 1.00 96.25 195 LEU A C 1
ATOM 1586 O O . LEU A 1 195 ? 6.066 12.375 -2.216 1.00 96.25 195 LEU A O 1
ATOM 1590 N N . LEU A 1 196 ? 7.073 14.380 -2.433 1.00 97.12 196 LEU A N 1
ATOM 1591 C CA . LEU A 1 196 ? 8.441 13.885 -2.236 1.00 97.12 196 LEU A CA 1
ATOM 1592 C C . LEU A 1 196 ? 8.580 13.246 -0.858 1.00 97.12 196 LEU A C 1
ATOM 1594 O O . LEU A 1 196 ? 9.020 12.108 -0.750 1.00 97.12 196 LEU A O 1
ATOM 1598 N N . VAL A 1 197 ? 8.134 13.952 0.183 1.00 97.31 197 VAL A N 1
ATOM 1599 C CA . VAL A 1 197 ? 8.170 13.464 1.567 1.00 97.31 197 VAL A CA 1
ATOM 1600 C C . VAL A 1 197 ? 7.411 12.142 1.699 1.00 97.31 197 VAL A C 1
ATOM 1602 O O . VAL A 1 197 ? 7.939 11.192 2.267 1.00 97.31 197 VAL A O 1
ATOM 1605 N N . VAL A 1 198 ? 6.201 12.046 1.136 1.00 97.25 198 VAL A N 1
ATOM 1606 C CA . VAL A 1 198 ? 5.404 10.807 1.175 1.00 97.25 198 VAL A CA 1
ATOM 1607 C C . VAL A 1 198 ? 6.125 9.649 0.486 1.00 97.25 198 VAL A C 1
ATOM 1609 O O . VAL A 1 198 ? 6.215 8.567 1.063 1.00 97.25 198 VAL A O 1
ATOM 1612 N N . TRP A 1 199 ? 6.658 9.860 -0.719 1.00 96.81 199 TRP A N 1
ATOM 1613 C CA . TRP A 1 199 ? 7.335 8.803 -1.474 1.00 96.81 199 TRP A CA 1
ATOM 1614 C C . TRP A 1 199 ? 8.661 8.375 -0.850 1.00 96.81 199 TRP A C 1
ATOM 1616 O O . TRP A 1 199 ? 8.946 7.182 -0.817 1.00 96.81 199 TRP A O 1
ATOM 1626 N N . MET A 1 200 ? 9.426 9.307 -0.279 1.00 95.88 200 MET A N 1
ATOM 1627 C CA . MET A 1 200 ? 10.669 8.988 0.428 1.00 95.88 200 MET A CA 1
ATOM 1628 C C . MET A 1 200 ? 10.411 8.239 1.736 1.00 95.88 200 MET A C 1
ATOM 1630 O O . MET A 1 200 ? 11.112 7.278 2.033 1.00 95.88 200 MET A O 1
ATOM 1634 N N . LEU A 1 201 ? 9.371 8.609 2.491 1.00 96.12 201 LEU A N 1
ATOM 1635 C CA . LEU A 1 201 ? 8.964 7.843 3.674 1.00 96.12 201 LEU A CA 1
ATOM 1636 C C . LEU A 1 201 ? 8.419 6.459 3.301 1.00 96.12 201 LEU A C 1
ATOM 1638 O O . LEU A 1 201 ? 8.655 5.501 4.030 1.00 96.12 201 LEU A O 1
ATOM 1642 N N . THR A 1 202 ? 7.728 6.339 2.163 1.00 95.06 202 THR A N 1
ATOM 1643 C CA . THR A 1 202 ? 7.263 5.042 1.642 1.00 95.06 202 THR A CA 1
ATOM 1644 C C . THR A 1 202 ? 8.447 4.158 1.237 1.00 95.06 202 THR A C 1
ATOM 1646 O O . THR A 1 202 ? 8.475 2.985 1.593 1.00 95.06 202 THR A O 1
ATOM 1649 N N . ALA A 1 203 ? 9.448 4.714 0.548 1.00 94.75 203 ALA A N 1
ATOM 1650 C CA . ALA A 1 203 ? 10.688 4.019 0.205 1.00 94.75 203 ALA A CA 1
ATOM 1651 C C . ALA A 1 203 ? 11.447 3.556 1.455 1.00 94.75 203 ALA A C 1
ATOM 1653 O O . ALA A 1 203 ? 11.744 2.374 1.594 1.00 94.75 203 ALA A O 1
ATOM 1654 N N . PHE A 1 204 ? 11.674 4.472 2.399 1.00 93.69 204 PHE A N 1
ATOM 1655 C CA . PHE A 1 204 ? 12.351 4.177 3.661 1.00 93.69 204 PHE A CA 1
ATOM 1656 C C . PHE A 1 204 ? 11.635 3.088 4.469 1.00 93.69 204 PHE A C 1
ATOM 1658 O O . PHE A 1 204 ? 12.275 2.244 5.090 1.00 93.69 204 PHE A O 1
ATOM 1665 N N . TRP A 1 205 ? 10.300 3.088 4.444 1.00 92.75 205 TRP A N 1
ATOM 1666 C CA . TRP A 1 205 ? 9.491 2.063 5.092 1.00 92.75 205 TRP A CA 1
ATOM 1667 C C . TRP A 1 205 ? 9.691 0.664 4.489 1.00 92.75 205 TRP A C 1
ATOM 1669 O O . TRP A 1 205 ? 9.690 -0.321 5.228 1.00 92.75 205 TRP A O 1
ATOM 1679 N N . HIS A 1 206 ? 9.878 0.566 3.170 1.00 90.69 206 HIS A N 1
ATOM 1680 C CA . HIS A 1 206 ? 10.160 -0.706 2.505 1.00 90.69 206 HIS A CA 1
ATOM 1681 C C . HIS A 1 206 ? 11.574 -1.228 2.796 1.00 90.69 206 HIS A C 1
ATOM 1683 O O . HIS A 1 206 ? 11.763 -2.439 2.900 1.00 90.69 206 HIS A O 1
ATOM 1689 N N . GLY A 1 207 ? 12.546 -0.336 2.994 1.00 88.88 207 GLY A N 1
ATOM 1690 C CA . GLY A 1 207 ? 13.867 -0.695 3.495 1.00 88.88 207 GLY A CA 1
ATOM 1691 C C . GLY A 1 207 ? 14.896 0.425 3.359 1.00 88.88 207 GLY A C 1
ATOM 1692 O O . GLY A 1 207 ? 14.652 1.462 2.748 1.00 88.88 207 GLY A O 1
ATOM 1693 N N . ALA A 1 208 ? 16.082 0.192 3.924 1.00 85.44 208 ALA A N 1
ATOM 1694 C CA . ALA A 1 208 ? 17.193 1.149 3.912 1.00 85.44 208 ALA A CA 1
ATOM 1695 C C . ALA A 1 208 ? 18.135 1.007 2.697 1.00 85.44 208 ALA A C 1
ATOM 1697 O O . ALA A 1 208 ? 19.117 1.739 2.599 1.00 85.44 208 ALA A O 1
ATOM 1698 N N . GLY A 1 209 ? 17.869 0.060 1.791 1.00 88.94 209 GLY A N 1
ATOM 1699 C CA . GLY A 1 209 ? 18.651 -0.130 0.568 1.00 88.94 209 GLY A CA 1
ATOM 1700 C C . GLY A 1 209 ? 18.444 1.002 -0.444 1.00 88.94 209 GLY A C 1
ATOM 1701 O O . GLY A 1 209 ? 17.362 1.585 -0.535 1.00 88.94 209 GLY A O 1
ATOM 1702 N N . TRP A 1 210 ? 19.482 1.3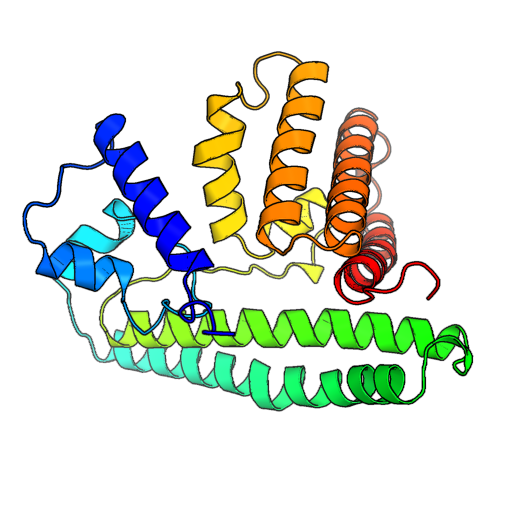05 -1.231 1.00 90.31 210 TRP A N 1
ATOM 1703 C CA . TRP A 1 210 ? 19.438 2.353 -2.263 1.00 90.31 210 TRP A CA 1
ATOM 1704 C C . TRP A 1 210 ? 18.366 2.102 -3.327 1.00 90.31 210 TRP A C 1
ATOM 1706 O O . TRP A 1 210 ? 17.735 3.049 -3.795 1.00 90.31 210 TRP A O 1
ATOM 1716 N N . ASN A 1 211 ? 18.108 0.833 -3.638 1.00 93.81 211 ASN A N 1
ATOM 1717 C CA . ASN A 1 211 ? 17.069 0.374 -4.555 1.00 93.81 211 ASN A CA 1
ATOM 1718 C C . ASN A 1 211 ? 15.685 0.971 -4.211 1.00 93.81 211 ASN A C 1
ATOM 1720 O O . ASN A 1 211 ? 15.004 1.514 -5.084 1.00 93.81 211 ASN A O 1
ATOM 1724 N N . PHE A 1 212 ? 15.307 1.020 -2.926 1.00 93.62 212 PHE A N 1
ATOM 1725 C CA . PHE A 1 212 ? 14.029 1.607 -2.505 1.00 93.62 212 PHE A CA 1
ATOM 1726 C C . PHE A 1 212 ? 13.968 3.122 -2.712 1.00 93.62 212 PHE A C 1
ATOM 1728 O O . PHE A 1 212 ? 12.925 3.640 -3.116 1.00 93.62 212 PHE A O 1
ATOM 1735 N N . PHE A 1 213 ? 15.067 3.845 -2.483 1.00 93.88 213 PHE A N 1
ATOM 1736 C CA . PHE A 1 213 ? 15.130 5.285 -2.754 1.00 93.88 213 PHE A CA 1
ATOM 1737 C C . PHE A 1 213 ? 15.077 5.585 -4.254 1.00 93.88 213 PHE A C 1
ATOM 1739 O O . PHE A 1 213 ? 14.371 6.511 -4.660 1.00 93.88 213 PHE A O 1
ATOM 1746 N N . CYS A 1 214 ? 15.751 4.781 -5.084 1.00 94.06 214 CYS A N 1
ATOM 1747 C CA . CYS A 1 214 ? 15.644 4.855 -6.542 1.00 94.06 214 CYS A CA 1
ATOM 1748 C C . CYS A 1 214 ? 14.199 4.614 -7.000 1.00 94.06 214 CYS A C 1
ATOM 1750 O O . CYS A 1 214 ? 13.658 5.408 -7.770 1.00 94.06 214 CYS A O 1
ATOM 1752 N N . TRP A 1 215 ? 13.545 3.581 -6.464 1.00 96.06 215 TRP A N 1
ATOM 1753 C CA . TRP A 1 215 ? 12.137 3.281 -6.720 1.00 96.06 215 TRP A CA 1
ATOM 1754 C C . TRP A 1 215 ? 11.207 4.436 -6.313 1.00 96.06 215 TRP A C 1
ATOM 1756 O O . TRP A 1 215 ? 10.439 4.934 -7.139 1.00 96.06 215 TRP A O 1
ATOM 1766 N N . GLY A 1 216 ? 11.303 4.924 -5.072 1.00 95.94 216 GLY A N 1
ATOM 1767 C CA . GLY A 1 216 ? 10.470 6.025 -4.580 1.00 95.94 216 GLY A CA 1
ATOM 1768 C C . GLY A 1 216 ? 10.707 7.335 -5.338 1.00 95.94 216 GLY A C 1
ATOM 1769 O O . GLY A 1 216 ? 9.756 8.053 -5.652 1.00 95.94 216 GLY A O 1
ATOM 1770 N N . GLY A 1 217 ? 11.963 7.621 -5.692 1.00 95.81 217 GLY A N 1
ATOM 1771 C CA . GLY A 1 217 ? 12.351 8.767 -6.509 1.00 95.81 217 GLY A CA 1
ATOM 1772 C C . GLY A 1 217 ? 11.779 8.700 -7.925 1.00 95.81 217 GLY A C 1
ATOM 1773 O O . GLY A 1 217 ? 11.167 9.669 -8.375 1.00 95.81 217 GLY A O 1
ATOM 1774 N N . LEU A 1 218 ? 11.902 7.551 -8.601 1.00 95.62 218 LEU A N 1
ATOM 1775 C CA . LEU A 1 218 ? 11.332 7.322 -9.933 1.00 95.62 218 LEU A CA 1
ATOM 1776 C C . LEU A 1 218 ? 9.818 7.572 -9.940 1.00 95.62 218 LEU A C 1
ATOM 1778 O O . LEU A 1 218 ? 9.308 8.309 -10.785 1.00 95.62 218 LEU A O 1
ATOM 1782 N N . LEU A 1 219 ? 9.100 7.012 -8.964 1.00 96.19 219 LEU A N 1
ATOM 1783 C CA . LEU A 1 219 ? 7.652 7.178 -8.850 1.00 96.19 219 LEU A CA 1
ATOM 1784 C C . LEU A 1 219 ? 7.249 8.618 -8.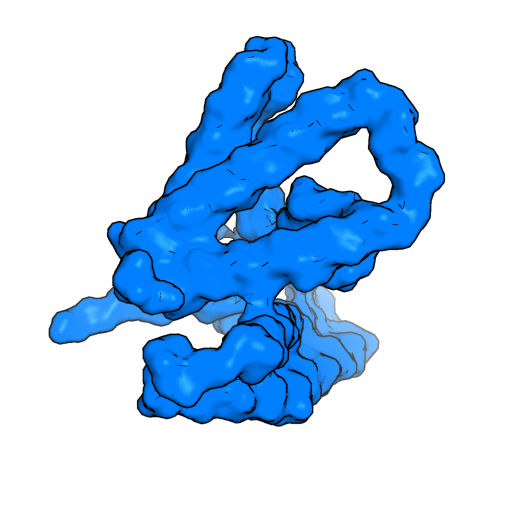549 1.00 96.19 219 LEU A C 1
ATOM 1786 O O . LEU A 1 219 ? 6.293 9.126 -9.142 1.00 96.19 219 LEU A O 1
ATOM 1790 N N . TRP A 1 220 ? 7.991 9.298 -7.673 1.00 96.81 220 TRP A N 1
ATOM 1791 C CA . TRP A 1 220 ? 7.785 10.716 -7.414 1.00 96.81 220 TRP A CA 1
ATOM 1792 C C . TRP A 1 220 ? 7.968 11.552 -8.687 1.00 96.81 220 TRP A C 1
ATOM 1794 O O . TRP A 1 220 ? 7.084 12.353 -9.004 1.00 96.81 220 TRP A O 1
ATOM 1804 N N . ILE A 1 221 ? 9.042 11.322 -9.456 1.00 95.88 221 ILE A N 1
ATOM 1805 C CA . ILE A 1 221 ? 9.284 12.002 -10.739 1.00 95.88 221 ILE A CA 1
ATOM 1806 C C . ILE A 1 221 ? 8.109 11.760 -11.688 1.00 95.88 221 ILE A C 1
ATOM 1808 O O . ILE A 1 221 ? 7.534 12.723 -12.196 1.00 95.88 221 ILE A O 1
ATOM 1812 N N . CYS A 1 222 ? 7.702 10.503 -11.894 1.00 94.31 222 CYS A N 1
ATOM 1813 C CA . CYS A 1 222 ? 6.570 10.179 -12.762 1.00 94.31 222 CYS A CA 1
ATOM 1814 C C . CYS A 1 222 ? 5.290 10.901 -12.324 1.00 94.31 222 CYS A C 1
ATOM 1816 O O . CYS A 1 222 ? 4.629 11.524 -13.149 1.00 94.31 222 CYS A O 1
ATOM 1818 N N . ILE A 1 223 ? 4.961 10.896 -11.030 1.00 93.75 223 ILE A N 1
ATOM 1819 C CA . ILE A 1 223 ? 3.741 11.534 -10.515 1.00 93.75 223 ILE A CA 1
ATOM 1820 C C . ILE A 1 223 ? 3.786 13.059 -10.656 1.00 93.75 223 ILE A C 1
ATOM 1822 O O . ILE A 1 223 ? 2.760 13.671 -10.968 1.00 93.75 223 ILE A O 1
ATOM 1826 N N . VAL A 1 224 ? 4.944 13.688 -10.438 1.00 93.69 224 VAL A N 1
ATOM 1827 C CA . VAL A 1 224 ? 5.115 15.133 -10.648 1.00 93.69 224 VAL A CA 1
ATOM 1828 C C . VAL A 1 224 ? 4.982 15.467 -12.131 1.00 93.69 224 VAL A C 1
ATOM 1830 O O . VAL A 1 224 ? 4.228 16.377 -12.475 1.00 93.69 224 VAL A O 1
ATOM 1833 N N . LEU A 1 225 ? 5.629 14.707 -13.017 1.00 91.44 225 LEU A N 1
ATOM 1834 C CA . LEU A 1 225 ? 5.505 14.894 -14.463 1.00 91.44 225 LEU A CA 1
ATOM 1835 C C . LEU A 1 225 ? 4.055 14.722 -14.922 1.00 91.44 225 LEU A C 1
ATOM 1837 O O . LEU A 1 225 ? 3.525 15.612 -15.575 1.00 91.44 225 LEU A O 1
ATOM 1841 N N . GLU A 1 226 ? 3.370 13.651 -14.522 1.00 89.81 226 GLU A N 1
ATOM 1842 C CA . GLU A 1 226 ? 1.951 13.426 -14.826 1.00 89.81 226 GLU A CA 1
ATOM 1843 C C . GLU A 1 226 ? 1.057 14.562 -14.334 1.00 89.81 226 GLU A C 1
ATOM 1845 O O . GLU A 1 226 ? 0.116 14.966 -15.017 1.00 89.81 226 GLU A O 1
ATOM 1850 N N . ARG A 1 227 ? 1.340 15.093 -13.143 1.00 88.31 227 ARG A N 1
ATOM 1851 C CA . ARG A 1 227 ? 0.596 16.214 -12.574 1.00 88.31 227 ARG A CA 1
ATOM 1852 C C . ARG A 1 227 ? 0.792 17.487 -13.395 1.00 88.31 227 ARG A C 1
ATOM 1854 O O . ARG A 1 227 ? -0.191 18.168 -13.681 1.00 88.31 227 ARG A O 1
ATOM 1861 N N . GLN A 1 228 ? 2.022 17.778 -13.807 1.00 87.62 228 GLN A N 1
ATOM 1862 C CA . GLN A 1 228 ? 2.355 18.952 -14.615 1.00 87.62 228 GLN A CA 1
ATOM 1863 C C . GLN A 1 228 ? 1.817 18.819 -16.047 1.00 87.62 228 GLN A C 1
ATOM 1865 O O . GLN A 1 228 ? 1.180 19.742 -16.554 1.00 87.62 228 GLN A O 1
ATOM 1870 N N . LEU A 1 229 ? 1.967 17.643 -16.659 1.00 83.50 229 LEU A N 1
ATOM 1871 C CA . LEU A 1 229 ? 1.390 17.294 -17.957 1.00 83.50 229 LEU A CA 1
ATOM 1872 C C . LEU A 1 229 ? -0.140 17.292 -17.920 1.00 83.50 229 LEU A C 1
ATOM 1874 O O . LEU A 1 229 ? -0.772 17.685 -18.891 1.00 83.50 229 LEU A O 1
ATOM 1878 N N . GLY A 1 230 ? -0.761 16.917 -16.802 1.00 75.12 230 GLY A N 1
ATOM 1879 C CA . GLY A 1 230 ? -2.212 16.960 -16.638 1.00 75.12 230 GLY A CA 1
ATOM 1880 C C . GLY A 1 230 ? -2.792 18.378 -16.696 1.00 75.12 230 GLY A C 1
ATOM 1881 O O . GLY A 1 230 ? -3.951 18.552 -17.073 1.00 75.12 230 GLY A O 1
ATOM 1882 N N . ARG A 1 231 ? -1.984 19.405 -16.396 1.00 64.62 231 ARG A N 1
ATOM 1883 C CA . ARG A 1 231 ? -2.351 20.817 -16.620 1.00 64.62 231 ARG A CA 1
ATOM 1884 C C . ARG A 1 231 ? -2.349 21.170 -18.111 1.00 64.62 231 ARG A C 1
ATOM 1886 O O . ARG A 1 231 ? -3.044 22.099 -18.521 1.00 64.62 231 ARG A O 1
ATOM 1893 N N . LEU A 1 232 ? -1.625 20.405 -18.930 1.00 61.16 232 LEU A N 1
ATOM 1894 C CA . LEU A 1 232 ? -1.639 20.497 -20.385 1.00 61.16 232 LEU A CA 1
ATOM 1895 C C . LEU A 1 232 ? -2.820 19.665 -20.920 1.00 61.16 232 LEU A C 1
ATOM 1897 O O . LEU A 1 232 ? -2.801 18.436 -20.973 1.00 61.16 232 LEU A O 1
ATOM 1901 N N . LYS A 1 233 ? -3.891 20.351 -21.339 1.00 57.50 233 LYS A N 1
ATOM 1902 C CA . LYS A 1 233 ? -5.185 19.763 -21.756 1.00 57.50 233 LYS A CA 1
ATOM 1903 C C . LYS A 1 233 ? -5.107 18.712 -22.887 1.00 57.50 233 LYS A C 1
ATOM 1905 O O . LYS A 1 233 ? -6.088 18.013 -23.127 1.00 57.50 233 LYS A O 1
ATOM 1910 N N . PHE A 1 234 ? -3.975 18.587 -23.582 1.00 58.44 234 PHE A N 1
ATOM 1911 C CA . PHE A 1 234 ? -3.793 17.718 -24.751 1.00 58.44 234 PHE A CA 1
ATOM 1912 C C . PHE A 1 234 ? -3.653 16.222 -24.407 1.00 58.44 234 PHE A C 1
ATOM 1914 O O . PHE A 1 234 ? -4.145 15.371 -25.146 1.00 58.44 234 PHE A O 1
ATOM 1921 N N . VAL A 1 235 ? -3.068 15.883 -23.253 1.00 57.09 235 VAL A N 1
ATOM 1922 C CA . VAL A 1 235 ? -2.727 14.489 -22.892 1.00 57.09 235 VAL A CA 1
ATOM 1923 C C . VAL A 1 235 ? -3.969 13.641 -22.563 1.00 57.09 235 VAL A C 1
ATOM 1925 O O . VAL A 1 235 ? -3.988 12.430 -22.766 1.00 57.09 235 VAL A O 1
ATOM 1928 N N . HIS A 1 236 ? -5.067 14.276 -22.144 1.00 55.88 236 HIS A N 1
ATOM 1929 C CA . HIS A 1 236 ? -6.293 13.596 -21.706 1.00 55.88 236 HIS A CA 1
ATOM 1930 C C . HIS A 1 236 ? -7.140 12.987 -22.839 1.00 55.88 236 HIS A C 1
ATOM 1932 O O . HIS A 1 236 ? -8.095 12.261 -22.559 1.00 55.88 236 HIS A O 1
ATOM 1938 N N . LYS A 1 237 ? -6.829 13.262 -24.115 1.00 63.94 237 LYS A N 1
ATOM 1939 C CA . LYS A 1 237 ? -7.599 12.734 -25.259 1.00 63.94 237 LYS A CA 1
ATOM 1940 C C . LYS A 1 237 ? -7.192 11.317 -25.684 1.00 63.94 237 LYS A C 1
ATOM 1942 O O . LYS A 1 237 ? -7.931 10.676 -26.430 1.00 63.94 237 LYS A O 1
ATOM 1947 N N . MET A 1 238 ? -6.051 10.807 -25.223 1.00 68.31 238 MET A N 1
ATOM 1948 C CA . MET A 1 238 ? -5.509 9.526 -25.684 1.00 68.31 238 MET A CA 1
ATOM 1949 C C . MET A 1 238 ? -6.002 8.370 -24.806 1.00 68.31 238 MET A C 1
ATOM 1951 O O . MET A 1 238 ? -5.763 8.349 -23.603 1.00 68.31 238 MET A O 1
ATOM 1955 N N . LYS A 1 239 ? -6.696 7.391 -25.403 1.00 73.25 239 LYS A N 1
ATOM 1956 C CA . LYS A 1 239 ? -7.284 6.259 -24.660 1.00 73.25 239 LYS A CA 1
ATOM 1957 C C . LYS A 1 239 ? -6.315 5.094 -24.428 1.00 73.25 239 LYS A C 1
ATOM 1959 O O . LYS A 1 239 ? -6.447 4.412 -23.421 1.00 73.25 239 LYS A O 1
ATOM 1964 N N . VAL A 1 240 ? -5.368 4.868 -25.344 1.00 78.88 240 VAL A N 1
ATOM 1965 C CA . VAL A 1 240 ? -4.486 3.678 -25.346 1.00 78.88 240 VAL A CA 1
ATOM 1966 C C . VAL A 1 240 ? -3.069 4.000 -24.870 1.00 78.88 240 VAL A C 1
ATOM 1968 O O . VAL A 1 240 ? -2.501 3.243 -24.089 1.00 78.88 240 VAL A O 1
ATOM 1971 N N . LEU A 1 241 ? -2.518 5.149 -25.274 1.00 83.19 241 LEU A N 1
ATOM 1972 C CA . LEU A 1 241 ? -1.151 5.550 -24.924 1.00 83.19 241 LEU A CA 1
ATOM 1973 C C . LEU A 1 241 ? -0.850 5.539 -23.409 1.00 83.19 241 LEU A C 1
ATOM 1975 O O . LEU A 1 241 ? 0.221 5.060 -23.041 1.00 83.19 241 LEU A O 1
ATOM 1979 N N . PRO A 1 242 ? -1.761 5.978 -22.515 1.00 84.12 242 PRO A N 1
ATOM 1980 C CA . PRO A 1 242 ? -1.480 5.956 -21.081 1.00 84.12 242 PRO A CA 1
ATOM 1981 C C . PRO A 1 242 ? -1.330 4.538 -20.513 1.00 84.12 242 PRO A C 1
ATOM 1983 O O . PRO A 1 242 ? -0.610 4.337 -19.538 1.00 84.12 242 PRO A O 1
ATOM 1986 N N . HIS A 1 243 ? -1.972 3.545 -21.139 1.00 84.31 243 HIS A N 1
ATOM 1987 C CA . HIS A 1 243 ? -1.756 2.147 -20.786 1.00 84.31 243 HIS A CA 1
ATOM 1988 C C . HIS A 1 243 ? -0.363 1.703 -21.239 1.00 84.31 243 HIS A C 1
ATOM 1990 O O . HIS A 1 243 ? 0.402 1.258 -20.401 1.00 84.31 243 HIS A O 1
ATOM 1996 N N . ILE A 1 244 ? 0.032 1.918 -22.498 1.00 86.62 244 ILE A N 1
ATOM 1997 C CA . ILE A 1 244 ? 1.381 1.539 -22.977 1.00 86.62 244 ILE A CA 1
ATOM 1998 C C . ILE A 1 244 ? 2.481 2.135 -22.084 1.00 86.62 244 ILE A C 1
ATOM 2000 O O . ILE A 1 244 ? 3.392 1.426 -21.667 1.00 86.62 244 ILE A O 1
ATOM 2004 N N . TYR A 1 245 ? 2.350 3.412 -21.721 1.00 88.94 245 TYR A N 1
ATOM 2005 C CA . TYR A 1 245 ? 3.245 4.078 -20.774 1.00 88.94 245 TYR A CA 1
ATOM 2006 C C . TYR A 1 245 ? 3.349 3.332 -19.430 1.00 88.94 245 TYR A C 1
ATOM 2008 O O . TYR A 1 245 ? 4.451 3.049 -18.964 1.00 88.94 245 TYR A O 1
ATOM 2016 N N . LEU A 1 246 ? 2.218 2.957 -18.827 1.00 90.69 246 LEU A N 1
ATOM 2017 C CA . LEU A 1 246 ? 2.203 2.209 -17.568 1.00 90.69 246 LEU A CA 1
ATOM 2018 C C . LEU A 1 246 ? 2.795 0.804 -17.689 1.00 90.69 246 LEU A C 1
ATOM 2020 O O . LEU A 1 246 ? 3.479 0.357 -16.772 1.00 90.69 246 LEU A O 1
ATOM 2024 N N . TRP A 1 247 ? 2.543 0.118 -18.805 1.00 87.38 247 TRP A N 1
ATOM 2025 C CA . TRP A 1 247 ? 3.088 -1.215 -19.067 1.00 87.38 247 TRP A CA 1
ATOM 2026 C C . TRP A 1 247 ? 4.615 -1.207 -19.196 1.00 87.38 247 TRP A C 1
ATOM 2028 O O . TRP A 1 247 ? 5.235 -2.242 -18.984 1.00 87.38 247 TRP A O 1
ATOM 2038 N N . LEU A 1 248 ? 5.223 -0.051 -19.475 1.00 91.06 248 LEU A N 1
ATOM 2039 C CA . LEU A 1 248 ? 6.673 0.132 -19.424 1.00 91.06 248 LEU A CA 1
ATOM 2040 C C . LEU A 1 248 ? 7.137 0.565 -18.028 1.00 91.06 248 LEU A C 1
ATOM 2042 O O . LEU A 1 248 ? 8.024 -0.053 -17.448 1.00 91.06 248 LEU A O 1
ATOM 2046 N N . VAL A 1 249 ? 6.531 1.615 -17.465 1.00 93.88 249 VAL A N 1
ATOM 2047 C CA . VAL A 1 249 ? 7.014 2.233 -16.219 1.00 93.88 249 VAL A CA 1
ATOM 2048 C C . VAL A 1 249 ? 6.842 1.333 -15.002 1.00 93.88 249 VAL A C 1
ATOM 2050 O O . VAL A 1 249 ? 7.742 1.281 -14.168 1.00 93.88 249 VAL A O 1
ATOM 2053 N N . ILE A 1 250 ? 5.721 0.620 -14.880 1.00 95.12 250 ILE A N 1
ATOM 2054 C CA . ILE A 1 250 ? 5.453 -0.187 -13.686 1.00 95.12 250 ILE A CA 1
ATOM 2055 C C . ILE A 1 250 ? 6.432 -1.367 -13.570 1.00 95.12 250 ILE A C 1
ATOM 2057 O O . ILE A 1 250 ? 7.082 -1.449 -12.528 1.00 95.12 250 ILE A O 1
ATOM 2061 N N . PRO A 1 251 ? 6.639 -2.222 -14.594 1.00 94.69 251 PRO A N 1
ATOM 2062 C CA . PRO A 1 251 ? 7.661 -3.268 -14.519 1.00 94.69 251 PRO A CA 1
ATOM 2063 C C . PRO A 1 251 ? 9.065 -2.725 -14.243 1.00 94.69 251 PRO A C 1
ATOM 2065 O O . PRO A 1 251 ? 9.748 -3.261 -13.377 1.00 94.69 251 PRO A O 1
ATOM 2068 N N . MET A 1 252 ? 9.472 -1.620 -14.884 1.00 93.38 252 MET A N 1
ATOM 2069 C CA . MET A 1 252 ? 10.768 -0.987 -14.591 1.00 93.38 252 MET A CA 1
ATOM 2070 C C . MET A 1 252 ? 10.870 -0.523 -13.136 1.00 93.38 252 MET A C 1
ATOM 2072 O O . MET A 1 252 ? 11.886 -0.751 -12.488 1.00 93.38 252 MET A O 1
ATOM 2076 N N . SER A 1 253 ? 9.808 0.081 -12.593 1.00 95.12 253 SER A N 1
ATOM 2077 C CA . SER A 1 253 ? 9.791 0.475 -11.183 1.00 95.12 253 SER A CA 1
ATOM 2078 C C . SER A 1 253 ? 9.957 -0.740 -10.269 1.00 95.12 253 SER A C 1
ATOM 2080 O O . SER A 1 253 ? 10.712 -0.683 -9.303 1.00 95.12 253 SER A O 1
ATOM 2082 N N . TRP A 1 254 ? 9.341 -1.874 -10.606 1.00 95.62 254 TRP A N 1
ATOM 2083 C CA . TRP A 1 254 ? 9.511 -3.101 -9.841 1.00 95.62 254 TRP A CA 1
ATOM 2084 C C . TRP A 1 254 ? 10.923 -3.682 -9.940 1.00 95.62 254 TRP A C 1
ATOM 2086 O O . TRP A 1 254 ? 11.389 -4.246 -8.957 1.00 95.62 254 TRP A O 1
ATOM 2096 N N . MET A 1 255 ? 11.641 -3.484 -11.050 1.00 93.44 255 MET A N 1
ATOM 2097 C CA . MET A 1 255 ? 13.065 -3.842 -11.131 1.00 93.44 255 MET A CA 1
ATOM 2098 C C . MET A 1 255 ? 13.910 -2.998 -10.178 1.00 93.44 255 MET A C 1
ATOM 2100 O O . MET A 1 255 ? 14.679 -3.563 -9.408 1.00 93.44 255 MET A O 1
ATOM 2104 N N . CYS A 1 256 ? 13.680 -1.679 -10.111 1.00 92.38 256 CYS A N 1
ATOM 2105 C CA . CYS A 1 256 ? 14.318 -0.833 -9.093 1.00 92.38 256 CYS A CA 1
ATOM 2106 C C . CYS A 1 256 ? 13.957 -1.256 -7.664 1.00 92.38 256 CYS A C 1
ATOM 2108 O O . CYS A 1 256 ? 14.715 -1.001 -6.740 1.00 92.38 256 CYS A O 1
ATOM 2110 N N . PHE A 1 257 ? 12.788 -1.862 -7.458 1.00 91.75 257 PHE A N 1
ATOM 2111 C CA . PHE A 1 257 ? 12.389 -2.376 -6.152 1.00 91.75 257 PHE A CA 1
ATOM 2112 C C . PHE A 1 257 ? 13.096 -3.699 -5.816 1.00 91.75 257 PHE A C 1
ATOM 2114 O O . PHE A 1 257 ? 13.476 -3.905 -4.667 1.00 91.75 257 PHE A O 1
ATOM 2121 N N . ALA A 1 258 ? 13.268 -4.590 -6.795 1.00 90.62 258 ALA A N 1
ATOM 2122 C CA . ALA A 1 258 ? 13.732 -5.960 -6.578 1.00 90.62 258 ALA A CA 1
ATOM 2123 C C . ALA A 1 258 ? 15.255 -6.135 -6.639 1.00 90.62 258 ALA A C 1
ATOM 2125 O O . ALA A 1 258 ? 15.801 -6.967 -5.917 1.00 90.62 258 ALA A O 1
ATOM 2126 N N . ILE A 1 259 ? 15.933 -5.378 -7.503 1.00 88.06 259 ILE A N 1
ATOM 2127 C CA . ILE A 1 259 ? 17.375 -5.491 -7.726 1.00 88.06 259 ILE A CA 1
ATOM 2128 C C . ILE A 1 259 ? 18.095 -4.603 -6.709 1.00 88.06 259 ILE A C 1
ATOM 2130 O O . ILE A 1 259 ? 17.857 -3.399 -6.635 1.00 88.06 259 ILE A O 1
ATOM 2134 N N . THR A 1 260 ? 18.947 -5.208 -5.881 1.00 85.56 260 THR A N 1
ATOM 2135 C CA . THR A 1 260 ? 19.651 -4.509 -4.794 1.00 85.56 260 THR A CA 1
ATOM 2136 C C . THR A 1 260 ? 21.013 -3.964 -5.203 1.00 85.56 260 THR A C 1
ATOM 2138 O O . THR A 1 260 ? 21.499 -3.024 -4.575 1.00 85.56 260 THR A O 1
ATOM 2141 N N . ASP A 1 261 ? 21.637 -4.567 -6.214 1.00 82.94 261 ASP A N 1
ATOM 2142 C CA . ASP A 1 261 ? 22.928 -4.141 -6.744 1.00 82.94 261 ASP A CA 1
ATOM 2143 C C . ASP A 1 261 ? 22.713 -3.113 -7.859 1.00 82.94 261 ASP A C 1
ATOM 2145 O O . ASP A 1 261 ? 22.040 -3.392 -8.840 1.00 82.94 261 ASP A O 1
ATOM 2149 N N . LEU A 1 262 ? 23.280 -1.915 -7.704 1.00 75.44 262 LEU A N 1
ATOM 2150 C CA . LEU A 1 262 ? 23.150 -0.829 -8.683 1.00 75.44 262 LEU A CA 1
ATOM 2151 C C . LEU A 1 262 ? 23.940 -1.079 -9.975 1.00 75.44 262 LEU A C 1
ATOM 2153 O O . LEU A 1 262 ? 23.777 -0.324 -10.932 1.00 75.44 262 LEU A O 1
ATOM 2157 N N . SER A 1 263 ? 24.833 -2.070 -9.987 1.00 74.81 263 SER A N 1
ATOM 2158 C CA . SER A 1 263 ? 25.568 -2.471 -11.188 1.00 74.81 263 SER A CA 1
ATOM 2159 C C . SER A 1 263 ? 24.761 -3.379 -12.126 1.00 74.81 263 SER A C 1
ATOM 2161 O O . SER A 1 263 ? 25.176 -3.558 -13.271 1.00 74.81 263 SER A O 1
ATOM 2163 N N . GLN A 1 264 ? 23.619 -3.904 -11.661 1.00 66.69 264 GLN A N 1
ATOM 2164 C CA . GLN A 1 264 ? 22.718 -4.820 -12.374 1.00 66.69 264 GLN A CA 1
ATOM 2165 C C . GLN A 1 264 ? 21.448 -4.109 -12.852 1.00 66.69 264 GLN A C 1
ATOM 2167 O O . GLN A 1 264 ? 20.963 -4.470 -13.947 1.00 66.69 264 GLN A O 1
#

Organism: NCBI:txid408170

Nearest PDB structures (foldseek):
  6bug-assembly1_C  TM=8.910E-01  e=5.769E-13  Streptococcus thermophilus
  7urf-assembly1_A  TM=8.118E-01  e=9.114E-08  Homo sapiens
  7q6z-assembly1_A  TM=7.786E-01  e=6.603E-08  Homo sapiens
  7mhz-assembly1_A  TM=8.071E-01  e=1.512E-07  Homo sapiens
  7q1u-assembly1_A  TM=7.886E-01  e=5.489E-07  Homo sapiens

Solvent-accessible surface area (backbone atoms only — not comparable to full-atom values): 13905 Å² total; per-residue (Å²): 127,89,75,75,65,87,25,54,71,56,38,48,55,39,51,50,47,42,54,50,34,38,74,70,66,78,34,81,83,82,83,52,65,67,61,53,47,48,67,54,62,34,74,55,36,30,70,67,24,52,66,60,60,53,82,77,42,53,58,48,74,75,59,61,64,80,46,73,66,35,37,54,56,9,50,54,33,25,53,51,9,49,45,30,27,63,68,44,10,60,55,39,30,48,56,28,52,52,47,64,72,66,34,77,90,76,54,53,72,71,57,51,53,51,30,30,48,24,40,52,47,15,59,44,28,36,52,49,9,45,29,28,30,17,33,8,48,24,28,46,70,28,34,85,56,68,75,31,64,58,68,31,91,76,32,61,43,70,62,49,22,49,64,15,38,56,27,31,57,48,49,46,48,41,64,74,48,32,46,76,76,45,36,76,74,67,46,67,70,50,26,55,49,40,47,44,55,53,28,50,53,51,15,53,70,77,35,90,53,67,22,27,50,53,26,24,48,53,51,39,51,51,40,52,49,51,55,59,47,63,72,43,78,74,66,79,75,56,86,58,61,37,39,58,52,43,70,50,50,52,28,52,42,45,44,33,58,70,46,77,56,92,92,111

InterPro domains:
  IPR004299 Membrane bound O-acyl transferase, MBOAT [PF03062] (27-232)
  IPR024194 Alginate O-acetyltransferase AlgI/D-alanyl transfer protein DltB [PIRSF016636] (4-262)
  IPR028362 Alginate O-acetyltransferase AlgI [PIRSF500217] (4-263)
  IPR051085 Membrane-bound O-acyltransferase [PTHR13285] (4-233)

Foldseek 3Di:
DPDDDAQPLQLVLQVVLAVVCCVVVVDPDDPDPVLVCCSSPVPLPRHQEFRDYCVLFVVVSVDFDADPVLLVVLVVLLVQLVCLQPVQLVVLCVLLVVDVVCDPVNDDPVSVLSSLVSLLSNVVSNSQSSHSNSQSVCSNSRHHGDRQADPLLPDLFLVSSCCGHRVRLVVSCCVPQQVVLVHCNPDDVSNLVSLLVSLCVVLVSLHDFVLSVVLSVLSSVRVSVCVVCVVVVPVVPDDCVSSVVCSPSSSVSVCSVPDRDPVD